Protein AF-A0A1R3I3V8-F1 (afdb_monomer_lite)

Secondary structure (DSSP, 8-state):
-----HHHHHHHHHHHHHTTTTHHHHHHHHHHHHTT---SSPPP---TTSTTTTHHHHHHHHHHHHHHHHHH-GGG-TT-TT---GGGSPPPSEEEEEE--SS-------S-HHHHHHHHHHHHHHTSSS---GGGSS-S--EEEEEEEE-S-TTSSS--EEEEEEESSSPPP--TT------PPPPHHHHHHHHHHHT--TT-EEEEEEPP-

Radius of gyration: 25.05 Å; chains: 1; bounding box: 72×40×62 Å

Organism: NCBI:txid93759

Sequence (213 aa):
MYEILFANSVITKYLLLIRQLFFVAKKLDKRLSDLGATAVIDRGLGDDQHPSGYEAALDPWMASLWSRLSEIKPNFFLEGPDFLNVELIGQPKFQVSYHNVDNMDSQLLTAGDIEYLVMQIGRARSMSAGRVSHEKSKPDAFLKMINNYPLTRASHEKDVRHLEFEFLSQVIQYEVGDVLEVLPSQNPAAVDSFLQRCNLDPESFITVLTSKD

pLDDT: mean 77.91, std 19.24, range [25.78, 98.19]

Structure (mmCIF, N/CA/C/O backbone):
data_AF-A0A1R3I3V8-F1
#
_entry.id   AF-A0A1R3I3V8-F1
#
loop_
_atom_site.group_PDB
_atom_site.id
_atom_site.type_symbol
_atom_site.label_atom_id
_atom_site.label_alt_id
_atom_site.label_comp_id
_atom_site.label_asym_id
_atom_site.label_entity_id
_atom_site.label_seq_id
_atom_site.pdbx_PDB_ins_code
_atom_site.Cartn_x
_atom_site.Cartn_y
_atom_site.Cartn_z
_atom_site.occupancy
_atom_site.B_iso_or_equiv
_atom_site.auth_seq_id
_atom_site.auth_comp_id
_atom_site.auth_asym_id
_atom_site.auth_atom_id
_atom_site.pdbx_PDB_model_num
ATOM 1 N N . MET A 1 1 ? 42.728 -10.936 -0.952 1.00 32.50 1 MET A N 1
ATOM 2 C CA . MET A 1 1 ? 42.491 -10.573 0.458 1.00 32.50 1 MET A CA 1
ATOM 3 C C . MET A 1 1 ? 41.604 -9.331 0.477 1.00 32.50 1 MET A C 1
ATOM 5 O O . MET A 1 1 ? 42.103 -8.226 0.578 1.00 32.50 1 MET A O 1
ATOM 9 N N . TYR A 1 2 ? 40.302 -9.525 0.265 1.00 27.42 2 TYR A N 1
ATOM 10 C CA . TYR A 1 2 ? 39.250 -8.531 0.497 1.00 27.42 2 TYR A CA 1
ATOM 11 C C . TYR A 1 2 ? 38.114 -9.320 1.144 1.00 27.42 2 TYR A C 1
ATOM 13 O O . TYR A 1 2 ? 37.230 -9.853 0.478 1.00 27.42 2 TYR A O 1
ATOM 21 N N . GLU A 1 3 ? 38.278 -9.555 2.444 1.00 25.78 3 GLU A N 1
ATOM 22 C CA . GLU A 1 3 ? 37.284 -10.199 3.290 1.00 25.78 3 GLU A CA 1
ATOM 23 C C . GLU A 1 3 ? 36.027 -9.331 3.342 1.00 25.78 3 GLU A C 1
ATOM 25 O O . GLU A 1 3 ? 36.067 -8.168 3.733 1.00 25.78 3 GLU A O 1
ATOM 30 N N . ILE A 1 4 ? 34.925 -9.918 2.883 1.00 31.58 4 ILE A N 1
ATOM 31 C CA . ILE A 1 4 ? 33.591 -9.965 3.500 1.00 31.58 4 ILE A CA 1
ATOM 32 C C . ILE A 1 4 ? 33.436 -9.086 4.766 1.00 31.58 4 ILE A C 1
ATOM 34 O O . ILE A 1 4 ? 33.224 -9.573 5.871 1.00 31.58 4 ILE A O 1
ATOM 38 N N . LEU A 1 5 ? 33.492 -7.764 4.604 1.00 29.28 5 LEU A N 1
ATOM 39 C CA . LEU A 1 5 ? 33.122 -6.790 5.641 1.00 29.28 5 LEU A CA 1
ATOM 40 C C . LEU A 1 5 ? 31.704 -6.238 5.430 1.00 29.28 5 LEU A C 1
ATOM 42 O O . LEU A 1 5 ? 31.095 -5.723 6.365 1.00 29.28 5 LEU A O 1
ATOM 46 N N . PHE A 1 6 ? 31.119 -6.425 4.241 1.00 31.86 6 PHE A N 1
ATOM 47 C CA . PHE A 1 6 ? 29.765 -5.944 3.941 1.00 31.86 6 PHE A CA 1
ATOM 48 C C . PHE A 1 6 ? 28.644 -6.805 4.548 1.00 31.86 6 PHE A C 1
ATOM 50 O O . PHE A 1 6 ? 27.556 -6.296 4.813 1.00 31.86 6 PHE A O 1
ATOM 57 N N . ALA A 1 7 ? 28.906 -8.083 4.847 1.00 34.44 7 ALA A N 1
ATOM 58 C CA . ALA A 1 7 ? 27.895 -8.963 5.436 1.00 34.44 7 ALA A CA 1
ATOM 59 C C . ALA A 1 7 ? 27.578 -8.602 6.900 1.00 34.44 7 ALA A C 1
ATOM 61 O O . ALA A 1 7 ? 26.423 -8.675 7.315 1.00 34.44 7 ALA A O 1
ATOM 62 N N . ASN A 1 8 ? 28.567 -8.135 7.673 1.00 31.62 8 ASN A N 1
ATOM 63 C CA . ASN A 1 8 ? 28.365 -7.830 9.093 1.00 31.62 8 ASN A CA 1
ATOM 64 C C . ASN A 1 8 ? 27.522 -6.569 9.329 1.00 31.62 8 ASN A C 1
ATOM 66 O O . ASN A 1 8 ? 26.712 -6.555 10.252 1.00 31.62 8 ASN A O 1
ATOM 70 N N . SER A 1 9 ? 27.641 -5.532 8.492 1.00 35.31 9 SER A N 1
ATOM 71 C CA . SER A 1 9 ? 26.845 -4.302 8.658 1.00 35.31 9 SER A CA 1
ATOM 72 C C . SER A 1 9 ? 25.357 -4.544 8.381 1.00 35.31 9 SER A C 1
ATOM 74 O O . SER A 1 9 ? 24.495 -4.140 9.163 1.00 35.31 9 SER A O 1
ATOM 76 N N . VAL A 1 10 ? 25.049 -5.295 7.319 1.00 43.31 10 VAL A N 1
ATOM 77 C CA . VAL A 1 10 ? 23.673 -5.630 6.932 1.00 43.31 10 VAL A CA 1
ATOM 78 C C . VAL A 1 10 ? 23.024 -6.551 7.970 1.00 43.31 10 VAL A C 1
ATOM 80 O O . VAL A 1 10 ? 21.941 -6.239 8.462 1.00 43.31 10 VAL A O 1
ATOM 83 N N . ILE A 1 11 ? 23.708 -7.624 8.389 1.00 40.62 11 ILE A N 1
ATOM 84 C CA . ILE A 1 11 ? 23.192 -8.557 9.407 1.00 40.62 11 ILE A CA 1
ATOM 85 C C . ILE A 1 11 ? 22.972 -7.845 10.747 1.00 40.62 11 ILE A C 1
ATOM 87 O O . ILE A 1 11 ? 21.933 -8.038 11.374 1.00 40.62 11 ILE A O 1
ATOM 91 N N . THR A 1 12 ? 23.885 -6.963 11.165 1.00 36.19 12 THR A N 1
ATOM 92 C CA . THR A 1 12 ? 23.736 -6.210 12.422 1.00 36.19 12 THR A CA 1
ATOM 93 C C . THR A 1 12 ? 22.544 -5.250 12.370 1.00 36.19 12 THR A C 1
ATOM 95 O O . THR A 1 12 ? 21.834 -5.114 13.365 1.00 36.19 12 THR A O 1
ATOM 98 N N . LYS A 1 13 ? 22.252 -4.645 11.209 1.00 39.97 13 LYS A N 1
ATOM 99 C CA . LYS A 1 13 ? 21.085 -3.768 11.007 1.00 39.97 13 LYS A CA 1
ATOM 100 C C . LYS A 1 13 ? 19.762 -4.545 11.072 1.00 39.97 13 LYS A C 1
ATOM 102 O O . LYS A 1 13 ? 18.844 -4.098 11.754 1.00 39.97 13 LYS A O 1
ATOM 107 N N . TYR A 1 14 ? 19.686 -5.730 10.457 1.00 39.88 14 TYR A N 1
ATOM 108 C CA . TYR A 1 14 ? 18.519 -6.620 10.568 1.00 39.88 14 TYR A CA 1
ATOM 109 C C . TYR A 1 14 ? 18.329 -7.155 11.996 1.00 39.88 14 TYR A C 1
ATOM 111 O O . TYR A 1 14 ? 17.208 -7.171 12.504 1.00 39.88 14 TYR A O 1
ATOM 119 N N . LEU A 1 15 ? 19.414 -7.510 12.693 1.00 35.88 15 LEU A N 1
ATOM 120 C CA . LEU A 1 15 ? 19.358 -7.962 14.087 1.00 35.88 15 LEU A CA 1
ATOM 121 C C . LEU A 1 15 ? 18.919 -6.839 15.049 1.00 35.88 15 LEU A C 1
ATOM 123 O O . LEU A 1 15 ? 18.211 -7.097 16.023 1.00 35.88 15 LEU A O 1
ATOM 127 N N . LEU A 1 16 ? 19.306 -5.585 14.780 1.00 36.50 16 LEU A N 1
ATOM 128 C CA . LEU A 1 16 ? 18.845 -4.401 15.519 1.00 36.50 16 LEU A CA 1
ATOM 129 C C . LEU A 1 16 ? 17.377 -4.058 15.232 1.00 36.50 16 LEU A C 1
ATOM 131 O O . LEU A 1 16 ? 16.678 -3.634 16.151 1.00 36.50 16 LEU A O 1
ATOM 135 N N . LEU A 1 17 ? 16.893 -4.280 14.005 1.00 41.94 17 LEU A N 1
ATOM 136 C CA . LEU A 1 17 ? 15.488 -4.073 13.639 1.00 41.94 17 LEU A CA 1
ATOM 137 C C . LEU A 1 17 ? 14.567 -5.079 14.356 1.00 41.94 17 LEU A C 1
ATOM 139 O O . LEU A 1 17 ? 13.541 -4.689 14.910 1.00 41.94 17 LEU A O 1
ATOM 143 N N . ILE A 1 18 ? 14.987 -6.347 14.464 1.00 50.69 18 ILE A N 1
ATOM 144 C CA . ILE A 1 18 ? 14.269 -7.397 15.216 1.00 50.69 18 ILE A CA 1
ATOM 145 C C . ILE A 1 18 ? 14.206 -7.084 16.725 1.00 50.69 18 ILE A C 1
ATOM 147 O O . ILE A 1 18 ? 13.278 -7.500 17.415 1.00 50.69 18 ILE A O 1
ATOM 151 N N . ARG A 1 19 ? 15.135 -6.286 17.271 1.00 49.38 19 ARG A N 1
ATOM 152 C CA . ARG A 1 19 ? 15.122 -5.900 18.696 1.00 49.38 19 ARG A CA 1
ATOM 153 C C . ARG A 1 19 ? 14.073 -4.846 19.066 1.00 49.38 19 ARG A C 1
ATOM 155 O O . ARG A 1 19 ? 13.873 -4.605 20.254 1.00 49.38 19 ARG A O 1
ATOM 162 N N . GLN A 1 20 ? 13.395 -4.230 18.097 1.00 57.81 20 GLN A N 1
ATOM 163 C CA . GLN A 1 20 ? 12.428 -3.151 18.341 1.00 57.81 20 GLN A CA 1
ATOM 164 C C . GLN A 1 20 ? 11.014 -3.471 17.840 1.00 57.81 20 GLN A C 1
ATOM 166 O O . GLN A 1 20 ? 10.302 -2.591 17.354 1.00 57.81 20 GLN A O 1
ATOM 171 N N . LEU A 1 21 ? 10.571 -4.721 18.010 1.00 66.00 21 LEU A N 1
ATOM 172 C CA . LEU A 1 21 ? 9.192 -5.115 17.711 1.00 66.00 21 LEU A CA 1
ATOM 173 C C . LEU A 1 21 ? 8.189 -4.160 18.384 1.00 66.00 21 LEU A C 1
ATOM 175 O O . LEU A 1 21 ? 8.196 -3.973 19.611 1.00 66.00 21 LEU A O 1
ATOM 179 N N . PHE A 1 22 ? 7.320 -3.568 17.563 1.00 80.31 22 PHE A N 1
ATOM 180 C CA . PHE A 1 22 ? 6.219 -2.684 17.965 1.00 80.31 22 PHE A CA 1
ATOM 181 C C . PHE A 1 22 ? 6.636 -1.388 18.678 1.00 80.31 22 PHE A C 1
ATOM 183 O O . PHE A 1 22 ? 5.848 -0.833 19.443 1.00 80.31 22 PHE A O 1
ATOM 190 N N . PHE A 1 23 ? 7.858 -0.882 18.457 1.00 86.31 23 PHE A N 1
ATOM 191 C CA . PHE A 1 23 ? 8.379 0.301 19.159 1.00 86.31 23 PHE A CA 1
ATOM 192 C C . PHE A 1 23 ? 7.466 1.531 19.065 1.00 86.31 23 PHE A C 1
ATOM 194 O O . PHE A 1 23 ? 7.168 2.146 20.088 1.00 86.31 23 PHE A O 1
ATOM 201 N N . VAL A 1 24 ? 6.985 1.870 17.863 1.00 89.88 24 VAL A N 1
ATOM 202 C CA . VAL A 1 24 ? 6.118 3.042 17.646 1.00 89.88 24 VAL A CA 1
ATOM 203 C C . VAL A 1 24 ? 4.822 2.917 18.452 1.00 89.88 24 VAL A C 1
ATOM 205 O O . VAL A 1 24 ? 4.480 3.825 19.209 1.00 89.88 24 VAL A O 1
ATOM 208 N N . ALA A 1 25 ? 4.152 1.766 18.363 1.00 90.12 25 ALA A N 1
ATOM 209 C CA . ALA A 1 25 ? 2.908 1.505 19.082 1.00 90.12 25 ALA A CA 1
ATOM 210 C C . ALA A 1 25 ? 3.114 1.472 20.609 1.00 90.12 25 ALA A C 1
ATOM 212 O O . ALA A 1 25 ? 2.320 2.038 21.358 1.00 90.12 25 ALA A O 1
ATOM 213 N N . LYS A 1 26 ? 4.216 0.875 21.086 1.00 91.81 26 LYS A N 1
ATOM 214 C CA . LYS A 1 26 ? 4.589 0.849 22.512 1.00 91.81 26 LYS A CA 1
ATOM 215 C C . LYS A 1 26 ? 4.860 2.242 23.070 1.00 91.81 26 LYS A C 1
ATOM 217 O O . LYS A 1 26 ? 4.397 2.573 24.158 1.00 91.81 26 LYS A O 1
ATOM 222 N N . LYS A 1 27 ? 5.596 3.063 22.321 1.00 93.69 27 LYS A N 1
ATOM 223 C CA . LYS A 1 27 ? 5.921 4.437 22.708 1.00 93.69 27 LYS A CA 1
ATOM 224 C C . LYS A 1 27 ? 4.671 5.316 22.754 1.00 93.69 27 LYS A C 1
ATOM 226 O O . LYS A 1 27 ? 4.534 6.095 23.692 1.00 93.69 27 LYS A O 1
ATOM 231 N N . LEU A 1 28 ? 3.776 5.183 21.772 1.00 94.06 28 LEU A N 1
ATOM 232 C CA . LEU A 1 28 ? 2.514 5.924 21.733 1.00 94.06 28 LEU A CA 1
ATOM 233 C C . LEU A 1 28 ? 1.613 5.564 22.919 1.00 94.06 28 LEU A C 1
ATOM 235 O O . LEU A 1 28 ? 1.204 6.454 23.654 1.00 94.06 28 LEU A O 1
ATOM 239 N N . ASP A 1 29 ? 1.359 4.276 23.133 1.00 93.88 29 ASP A N 1
ATOM 240 C CA . ASP A 1 29 ? 0.530 3.774 24.235 1.00 93.88 29 ASP A CA 1
ATOM 241 C C . ASP A 1 29 ? 1.054 4.228 25.603 1.00 93.88 29 ASP A C 1
ATOM 243 O O . ASP A 1 29 ? 0.319 4.825 26.391 1.00 93.88 29 ASP A O 1
ATOM 247 N N . LYS A 1 30 ? 2.366 4.075 25.838 1.00 94.56 30 LYS A N 1
ATOM 248 C CA . LYS A 1 30 ? 2.996 4.583 27.057 1.00 94.56 30 LYS A CA 1
ATOM 249 C C . LYS A 1 30 ? 2.809 6.092 27.201 1.00 94.56 30 LYS A C 1
ATOM 251 O O . LYS A 1 30 ? 2.487 6.561 28.286 1.00 94.56 30 LYS A O 1
ATOM 256 N N . ARG A 1 31 ? 2.992 6.860 26.123 1.00 97.12 31 ARG A N 1
ATOM 257 C CA . ARG A 1 31 ? 2.842 8.318 26.174 1.00 97.12 31 ARG A CA 1
ATOM 258 C C . ARG A 1 31 ? 1.404 8.739 26.475 1.00 97.12 31 ARG A C 1
ATOM 260 O O . ARG A 1 31 ? 1.222 9.698 27.216 1.00 97.12 31 ARG A O 1
ATOM 267 N N . LEU A 1 32 ? 0.410 8.050 25.918 1.00 96.69 32 LEU A N 1
ATOM 268 C CA . LEU A 1 32 ? -1.002 8.297 26.215 1.00 96.69 32 LEU A CA 1
ATOM 269 C C . LEU A 1 32 ? -1.304 8.007 27.690 1.00 96.69 32 LEU A C 1
ATOM 271 O O . LEU A 1 32 ? -1.906 8.846 28.357 1.00 96.69 32 LEU A O 1
ATOM 275 N N . SER A 1 33 ? -0.813 6.883 28.216 1.00 96.38 33 SER A N 1
ATOM 276 C CA . SER A 1 33 ? -0.943 6.546 29.638 1.00 96.38 33 SER A CA 1
ATOM 277 C C . SER A 1 33 ? -0.256 7.572 30.548 1.00 96.38 33 SER A C 1
ATOM 279 O O . SER A 1 33 ? -0.875 8.051 31.495 1.00 96.38 33 SER A O 1
ATOM 281 N N . ASP A 1 34 ? 0.975 7.987 30.229 1.00 97.69 34 ASP A N 1
ATOM 282 C CA . ASP A 1 34 ? 1.714 9.005 30.991 1.00 97.69 34 ASP A CA 1
ATOM 283 C C . ASP A 1 34 ? 0.987 10.376 30.993 1.00 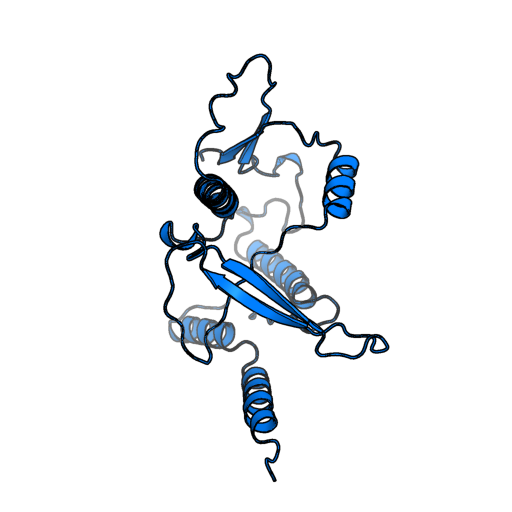97.69 34 ASP A C 1
ATOM 285 O O . ASP A 1 34 ? 1.205 11.191 31.887 1.00 97.69 34 ASP A O 1
ATOM 289 N N . LEU A 1 35 ? 0.126 10.645 30.001 1.00 98.19 35 LEU A N 1
ATOM 290 C CA . LEU A 1 35 ? -0.722 11.845 29.909 1.00 98.19 35 LEU A CA 1
ATOM 291 C C . LEU A 1 35 ? -2.094 11.686 30.595 1.00 98.19 35 LEU A C 1
ATOM 293 O O . LEU A 1 35 ? -2.910 12.604 30.539 1.00 98.19 35 LEU A O 1
ATOM 297 N N . GLY A 1 36 ? -2.355 10.548 31.242 1.00 97.81 36 GLY A N 1
ATOM 298 C CA . GLY A 1 36 ? -3.594 10.274 31.976 1.00 97.81 36 GLY A CA 1
ATOM 299 C C . GLY A 1 36 ? -4.708 9.632 31.145 1.00 97.81 36 GLY A C 1
ATOM 300 O O . GLY A 1 36 ? -5.828 9.501 31.638 1.00 97.81 36 GLY A O 1
ATOM 301 N N . ALA A 1 37 ? -4.437 9.216 29.903 1.00 96.38 37 ALA A N 1
ATOM 302 C CA . ALA A 1 37 ? -5.406 8.438 29.139 1.00 96.38 37 ALA A CA 1
ATOM 303 C C . ALA A 1 37 ? -5.565 7.033 29.740 1.00 96.38 37 ALA A C 1
ATOM 305 O O . ALA A 1 37 ? -4.603 6.422 30.205 1.00 96.38 37 ALA A O 1
ATOM 306 N N . THR A 1 38 ? -6.786 6.504 29.691 1.00 94.56 38 THR A N 1
ATOM 307 C CA . THR A 1 38 ? -7.090 5.119 30.072 1.00 94.56 38 THR A CA 1
ATOM 308 C C . THR A 1 38 ? -7.341 4.306 28.811 1.00 94.56 38 THR A C 1
ATOM 310 O O . THR A 1 38 ? -8.139 4.712 27.965 1.00 94.56 38 THR A O 1
ATOM 313 N N . ALA A 1 39 ? -6.653 3.174 28.672 1.00 93.25 39 ALA A N 1
ATOM 314 C CA . ALA A 1 39 ? -6.835 2.285 27.533 1.00 93.25 39 ALA A CA 1
ATOM 315 C C . ALA A 1 39 ? -8.244 1.665 27.546 1.00 93.25 39 ALA A C 1
ATOM 317 O O . ALA A 1 39 ? -8.730 1.228 28.588 1.00 93.25 39 ALA A O 1
ATOM 318 N N . VAL A 1 40 ? -8.899 1.636 26.381 1.00 93.56 40 VAL A N 1
ATOM 319 C CA . VAL A 1 40 ? -10.214 0.992 26.211 1.00 93.56 40 VAL A CA 1
ATOM 320 C C . VAL A 1 40 ? -10.063 -0.530 26.207 1.00 93.56 40 VAL A C 1
ATOM 322 O O . VAL A 1 40 ? -10.830 -1.219 26.875 1.00 93.56 40 VAL A O 1
ATOM 325 N N . ILE A 1 41 ? -9.046 -1.022 25.499 1.00 95.31 41 ILE A N 1
ATOM 326 C CA . ILE A 1 41 ? -8.584 -2.413 25.456 1.00 95.31 41 ILE A CA 1
ATOM 327 C C . ILE A 1 41 ? -7.053 -2.429 25.390 1.00 95.31 41 ILE A C 1
ATOM 329 O O . ILE A 1 41 ? -6.431 -1.393 25.135 1.00 95.31 41 ILE A O 1
ATOM 333 N N . ASP A 1 42 ? -6.452 -3.605 25.560 1.00 93.06 42 ASP A N 1
ATOM 334 C CA . ASP A 1 42 ? -5.013 -3.784 25.393 1.00 93.06 42 ASP A CA 1
ATOM 335 C C . ASP A 1 42 ? -4.545 -3.473 23.960 1.00 93.06 42 ASP A C 1
ATOM 337 O O . ASP A 1 42 ? -5.262 -3.641 22.968 1.00 93.06 42 ASP A O 1
ATOM 341 N N . ARG A 1 43 ? -3.296 -3.011 23.844 1.00 93.31 43 ARG A N 1
ATOM 342 C CA . ARG A 1 43 ? -2.665 -2.678 22.561 1.00 93.31 43 ARG A CA 1
ATOM 343 C C . ARG A 1 43 ? -2.512 -3.920 21.673 1.00 93.31 43 ARG A C 1
ATOM 345 O O . ARG A 1 43 ? -1.849 -4.877 22.067 1.00 93.31 43 ARG A O 1
ATOM 352 N N . GLY A 1 44 ? -2.993 -3.832 20.433 1.00 91.38 44 GLY A N 1
ATOM 353 C CA . GLY A 1 44 ? -2.765 -4.838 19.392 1.00 91.38 44 GLY A CA 1
ATOM 354 C C . GLY A 1 44 ? -1.310 -4.871 18.911 1.00 91.38 44 GLY A C 1
ATOM 355 O O . GLY A 1 44 ? -0.669 -3.829 18.751 1.00 91.38 44 GLY A O 1
ATOM 356 N N . LEU A 1 45 ? -0.779 -6.075 18.691 1.00 90.19 45 LEU A N 1
ATOM 357 C CA . LEU A 1 45 ? 0.600 -6.324 18.255 1.00 90.19 45 LEU A CA 1
ATOM 358 C C . LEU A 1 45 ? 0.594 -7.117 16.935 1.00 90.19 45 LEU A C 1
ATOM 360 O O . LEU A 1 45 ? 0.842 -8.317 16.931 1.00 90.19 45 LEU A O 1
ATOM 364 N N . GLY A 1 46 ? 0.254 -6.443 15.831 1.00 90.88 46 GLY A N 1
ATOM 365 C CA . GLY A 1 46 ? 0.157 -7.049 14.496 1.00 90.88 46 GLY A CA 1
ATOM 366 C C . GLY A 1 46 ? 1.498 -7.511 13.938 1.00 90.88 46 GLY A C 1
ATOM 367 O O . GLY A 1 46 ? 2.352 -6.676 13.666 1.00 90.88 46 GLY A O 1
ATOM 368 N N . ASP A 1 47 ? 1.672 -8.818 13.748 1.00 88.31 47 ASP A N 1
ATOM 369 C CA . ASP A 1 47 ? 2.915 -9.421 13.256 1.00 88.31 47 ASP A CA 1
ATOM 370 C C . ASP A 1 47 ? 2.835 -9.762 11.762 1.00 88.31 47 ASP A C 1
ATOM 372 O O . ASP A 1 47 ? 2.196 -10.733 11.367 1.00 88.31 47 ASP A O 1
ATOM 376 N N . ASP A 1 48 ? 3.521 -8.979 10.930 1.00 89.31 48 ASP A N 1
ATOM 377 C CA . ASP A 1 48 ? 3.587 -9.202 9.480 1.00 89.31 48 ASP A CA 1
ATOM 378 C C . ASP A 1 48 ? 4.381 -10.472 9.099 1.00 89.31 48 ASP A C 1
ATOM 380 O O . ASP A 1 48 ? 4.264 -10.964 7.981 1.00 89.31 48 ASP A O 1
ATOM 384 N N . GLN A 1 49 ? 5.168 -11.041 10.026 1.00 88.62 49 GLN A N 1
ATOM 385 C CA . GLN A 1 49 ? 5.882 -12.310 9.818 1.00 88.62 49 GLN A CA 1
ATOM 386 C C . GLN A 1 49 ? 5.021 -13.543 10.120 1.00 88.62 49 GLN A C 1
ATOM 388 O O . GLN A 1 49 ? 5.451 -14.670 9.856 1.00 88.62 49 GLN A O 1
ATOM 393 N N . HIS A 1 50 ? 3.821 -13.363 10.678 1.00 90.12 50 HIS A N 1
ATOM 394 C CA . HIS A 1 50 ? 2.897 -14.465 10.917 1.00 90.12 50 HIS A CA 1
ATOM 395 C C . HIS A 1 50 ? 2.443 -15.084 9.574 1.00 90.12 50 HIS A C 1
ATOM 397 O O . HIS A 1 50 ? 2.262 -14.350 8.604 1.00 90.12 50 HIS A O 1
ATOM 403 N N . PRO A 1 51 ? 2.195 -16.408 9.474 1.00 92.81 51 PRO A N 1
ATOM 404 C CA . PRO A 1 51 ? 1.751 -17.039 8.221 1.00 92.81 51 PRO A CA 1
ATOM 405 C C . PRO A 1 51 ? 0.486 -16.431 7.592 1.00 92.81 51 PRO A C 1
ATOM 407 O O . PRO A 1 51 ? 0.331 -16.462 6.375 1.00 92.81 51 PRO A O 1
ATOM 410 N N . SER A 1 52 ? -0.403 -15.871 8.414 1.00 91.88 52 SER A N 1
ATOM 411 C CA . SER A 1 52 ? -1.604 -15.133 7.978 1.00 91.88 52 SER A CA 1
ATOM 412 C C . SER A 1 52 ? -1.421 -13.605 7.964 1.00 91.88 52 SER A C 1
ATOM 414 O O . SER A 1 52 ? -2.405 -12.875 7.919 1.00 91.88 52 SER A O 1
ATOM 416 N N . GLY A 1 53 ? -0.181 -13.119 8.055 1.00 91.50 53 GLY A N 1
ATOM 417 C CA . GLY A 1 53 ? 0.160 -11.701 8.157 1.00 91.50 53 GLY A CA 1
ATOM 418 C C . GLY A 1 53 ? -0.347 -11.032 9.437 1.00 91.50 53 GLY A C 1
ATOM 419 O O . GLY A 1 53 ? -0.786 -11.692 10.386 1.00 91.50 53 GLY A O 1
ATOM 420 N N . TYR A 1 54 ? -0.327 -9.696 9.439 1.00 89.25 54 TYR A N 1
ATOM 421 C CA . TYR A 1 54 ? -0.767 -8.884 10.579 1.00 89.25 54 TYR A CA 1
ATOM 422 C C . TYR A 1 54 ? -2.255 -9.084 10.932 1.00 89.25 54 TYR A C 1
ATOM 424 O 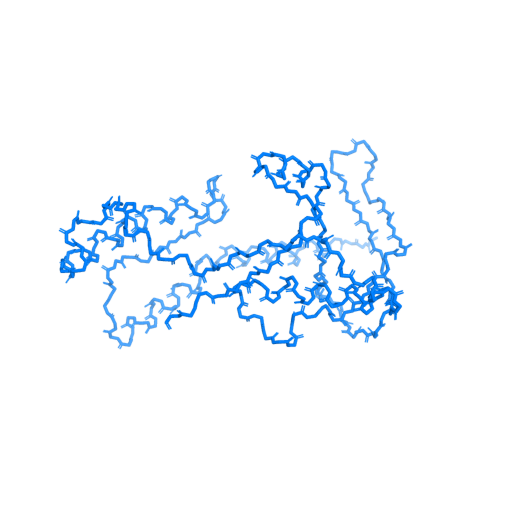O . TYR A 1 54 ? -2.644 -8.837 12.078 1.00 89.25 54 TYR A O 1
ATOM 432 N N . GLU A 1 55 ? -3.065 -9.570 9.984 1.00 92.62 55 GLU A N 1
ATOM 433 C CA . GLU A 1 55 ? -4.495 -9.865 10.158 1.00 92.62 55 GLU A CA 1
ATOM 434 C C . GLU A 1 55 ? -4.744 -10.885 11.280 1.00 92.62 55 GLU A C 1
ATOM 436 O O . GLU A 1 55 ? -5.712 -10.773 12.028 1.00 92.62 55 GLU A O 1
ATOM 441 N N . ALA A 1 56 ? -3.804 -11.815 11.500 1.00 92.81 56 ALA A N 1
ATOM 442 C CA . ALA A 1 56 ? -3.900 -12.819 12.564 1.00 92.81 56 ALA A CA 1
ATOM 443 C C . ALA A 1 56 ? -4.069 -12.221 13.966 1.00 92.81 56 ALA A C 1
ATOM 445 O O . ALA A 1 56 ? -4.713 -12.821 14.826 1.00 92.81 56 ALA A O 1
ATOM 446 N N . ALA A 1 57 ? -3.471 -11.052 14.204 1.00 93.12 57 ALA A N 1
ATOM 447 C CA . ALA A 1 57 ? -3.659 -10.311 15.443 1.00 93.12 57 ALA A CA 1
ATOM 448 C C . ALA A 1 57 ? -4.698 -9.192 15.294 1.00 93.12 57 ALA A C 1
ATOM 450 O O . ALA A 1 57 ? -5.308 -8.822 16.297 1.00 93.12 57 ALA A O 1
ATOM 451 N N . LEU A 1 58 ? -4.897 -8.646 14.085 1.00 93.88 58 LEU A N 1
ATOM 452 C CA . LEU A 1 58 ? -5.855 -7.567 13.846 1.00 93.88 58 LEU A CA 1
ATOM 453 C C . LEU A 1 58 ? -7.296 -8.037 14.052 1.00 93.88 58 LEU A C 1
ATOM 455 O O . LEU A 1 58 ? -8.019 -7.378 14.794 1.00 93.88 58 LEU A O 1
ATOM 459 N N . ASP A 1 59 ? -7.697 -9.171 13.475 1.00 93.75 59 ASP A N 1
ATOM 460 C CA . ASP A 1 59 ? -9.089 -9.635 13.523 1.00 93.75 59 ASP A CA 1
ATOM 461 C C . ASP A 1 59 ? -9.581 -9.886 14.964 1.00 93.75 59 ASP A C 1
ATOM 463 O O . ASP A 1 59 ? -10.593 -9.293 15.363 1.00 93.75 59 ASP A O 1
ATOM 467 N N . PRO A 1 60 ? -8.869 -10.657 15.819 1.00 94.69 60 PRO A N 1
ATOM 468 C CA . PRO A 1 60 ? -9.289 -10.852 17.210 1.00 94.69 60 PRO A CA 1
ATOM 469 C C . PRO A 1 60 ? -9.240 -9.559 18.036 1.00 94.69 60 PRO A C 1
ATOM 471 O O . PRO A 1 60 ? -10.051 -9.354 18.947 1.00 94.69 60 PRO A O 1
ATOM 474 N N . TRP A 1 61 ? -8.289 -8.671 17.726 1.00 95.12 61 TRP A N 1
ATOM 475 C CA . TRP A 1 61 ? -8.172 -7.377 18.391 1.00 95.12 61 TRP A CA 1
ATOM 476 C C . TRP A 1 61 ? -9.341 -6.452 18.027 1.00 95.12 61 TRP A C 1
ATOM 478 O O . TRP A 1 61 ? -9.918 -5.831 18.920 1.00 95.12 61 TRP A O 1
ATOM 488 N N . MET A 1 62 ? -9.749 -6.407 16.753 1.00 93.88 62 MET A N 1
ATOM 489 C CA . MET A 1 62 ? -10.920 -5.651 16.300 1.00 93.88 62 MET A CA 1
ATOM 490 C C . MET A 1 62 ? -12.204 -6.178 16.938 1.00 93.88 62 MET A C 1
ATOM 492 O O . MET A 1 62 ? -12.987 -5.379 17.443 1.00 93.88 62 MET A O 1
ATOM 496 N N . ALA A 1 63 ? -12.402 -7.497 16.991 1.00 92.00 63 ALA A N 1
ATOM 497 C CA . ALA A 1 63 ? -13.553 -8.087 17.677 1.00 92.00 63 ALA A CA 1
ATOM 498 C C . ALA A 1 63 ? -13.617 -7.657 19.157 1.00 92.00 63 ALA A C 1
ATOM 500 O O . ALA A 1 63 ? -14.656 -7.203 19.641 1.00 92.00 63 ALA A O 1
ATOM 501 N N . SER A 1 64 ? -12.479 -7.704 19.858 1.00 94.00 64 SER A N 1
ATOM 502 C CA . SER A 1 64 ? -12.375 -7.239 21.250 1.00 94.00 64 SER A CA 1
ATOM 503 C C . SER A 1 64 ? -12.683 -5.744 21.387 1.00 94.00 64 SER A C 1
ATOM 505 O O . SER A 1 64 ? -13.363 -5.331 22.329 1.00 94.00 64 SER A O 1
ATOM 507 N N . LEU A 1 65 ? -12.212 -4.925 20.441 1.00 92.50 65 LEU A N 1
ATOM 508 C CA . LEU A 1 65 ? -12.472 -3.487 20.414 1.00 92.50 65 LEU A CA 1
ATOM 509 C C . LEU A 1 65 ? -13.964 -3.200 20.254 1.00 92.50 65 LEU A C 1
ATOM 511 O O . LEU A 1 65 ? -14.520 -2.440 21.046 1.00 92.50 65 LEU A O 1
ATOM 515 N N . TRP A 1 66 ? -14.612 -3.807 19.259 1.00 91.38 66 TRP A N 1
ATOM 516 C CA . TRP A 1 66 ? -16.033 -3.594 18.987 1.00 91.38 66 TRP A CA 1
ATOM 517 C C . TRP A 1 66 ? -16.908 -4.066 20.144 1.00 91.38 66 TRP A C 1
ATOM 519 O O . TRP A 1 66 ? -17.784 -3.317 20.580 1.00 91.38 66 TRP A O 1
ATOM 529 N N . SER A 1 67 ? -16.605 -5.233 20.725 1.00 91.44 67 SER A N 1
ATOM 530 C CA . SER A 1 67 ? -17.264 -5.708 21.946 1.00 91.44 67 SER A CA 1
ATOM 531 C C . SER A 1 67 ? -17.150 -4.672 23.062 1.00 91.44 67 SER A C 1
ATOM 533 O O . SER A 1 67 ? -18.156 -4.235 23.622 1.00 91.44 67 SER A O 1
ATOM 535 N N . ARG A 1 68 ? -15.936 -4.186 23.341 1.00 92.31 68 ARG A N 1
ATOM 536 C CA . ARG A 1 68 ? -15.718 -3.238 24.433 1.00 92.31 68 ARG A CA 1
ATOM 537 C C . ARG A 1 68 ? -16.369 -1.876 24.190 1.00 92.31 68 ARG A C 1
ATOM 539 O O . ARG A 1 68 ? -16.892 -1.267 25.122 1.00 92.31 68 ARG A O 1
ATOM 546 N N . LEU A 1 69 ? -16.359 -1.385 22.953 1.00 90.62 69 LEU A N 1
ATOM 547 C CA . LEU A 1 69 ? -17.031 -0.138 22.586 1.00 90.62 69 LEU A CA 1
ATOM 548 C C . LEU A 1 69 ? -18.551 -0.252 22.732 1.00 90.62 69 LEU A C 1
ATOM 550 O O . LEU A 1 69 ? -19.174 0.700 23.208 1.00 90.62 69 LEU A O 1
ATOM 554 N N . SER A 1 70 ? -19.127 -1.410 22.399 1.00 90.00 70 SER A N 1
ATOM 555 C CA . SER A 1 70 ? -20.558 -1.666 22.574 1.00 90.00 70 SER A CA 1
ATOM 556 C C . SER A 1 70 ? -20.985 -1.611 24.043 1.00 90.00 70 SER A C 1
ATOM 558 O O . SER A 1 70 ? -22.014 -1.020 24.359 1.00 90.00 70 SER A O 1
ATOM 560 N N . GLU A 1 71 ? -20.144 -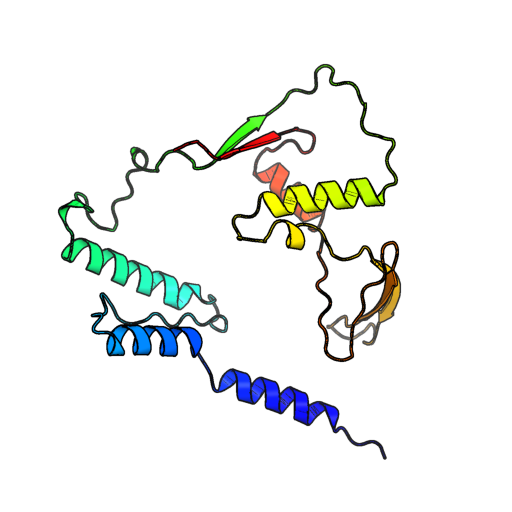2.092 24.963 1.00 90.75 71 GLU A N 1
ATOM 561 C CA . GLU A 1 71 ? -20.383 -1.994 26.409 1.00 90.75 71 GLU A CA 1
ATOM 562 C C . GLU A 1 71 ? -20.297 -0.551 26.927 1.00 90.75 71 GLU A C 1
ATOM 564 O O . GLU A 1 71 ? -21.097 -0.132 27.763 1.00 90.75 71 GLU A O 1
ATOM 569 N N . ILE A 1 72 ? -19.320 0.228 26.448 1.00 90.44 72 ILE A N 1
ATOM 570 C CA . ILE A 1 72 ? -19.104 1.617 26.892 1.00 90.44 72 ILE A CA 1
ATOM 571 C C . ILE A 1 72 ? -20.197 2.542 26.340 1.00 90.44 72 ILE A C 1
ATOM 573 O O . ILE A 1 72 ? -20.594 3.517 26.988 1.00 90.44 72 ILE A O 1
ATOM 577 N N . LYS A 1 73 ? -20.682 2.265 25.129 1.00 87.69 73 LYS A N 1
ATOM 578 C CA . LYS A 1 73 ? -21.616 3.122 24.398 1.00 87.69 73 LYS A CA 1
ATOM 579 C C . LYS A 1 73 ? -22.740 2.315 23.727 1.00 87.69 73 LYS A C 1
ATOM 581 O O . LYS A 1 73 ? -22.874 2.395 22.507 1.00 87.69 73 LYS A O 1
ATOM 586 N N . PRO A 1 74 ? -23.630 1.654 24.495 1.00 84.44 74 PRO A N 1
ATOM 587 C CA . PRO A 1 74 ? -24.665 0.775 23.932 1.00 84.44 74 PRO A CA 1
ATOM 588 C C . PRO A 1 74 ? -25.584 1.470 22.921 1.00 84.44 74 PRO A C 1
ATOM 590 O O . PRO A 1 74 ? -25.996 0.878 21.934 1.00 84.44 74 PRO A O 1
ATOM 593 N N . ASN A 1 75 ? -25.845 2.767 23.114 1.00 83.62 75 ASN A N 1
ATOM 594 C CA . ASN A 1 75 ? -26.718 3.552 22.235 1.00 83.62 75 ASN A CA 1
ATOM 595 C C . ASN A 1 75 ? -26.185 3.706 20.798 1.00 83.62 75 ASN A C 1
ATOM 597 O O . ASN A 1 75 ? -26.962 4.031 19.908 1.00 83.62 75 ASN A O 1
ATOM 601 N N . PHE A 1 76 ? -24.880 3.517 20.572 1.00 77.56 76 PHE A N 1
ATOM 602 C CA . PHE A 1 76 ? -24.292 3.514 19.228 1.00 77.56 76 PHE A CA 1
ATOM 603 C C . PHE A 1 76 ? -24.335 2.125 18.570 1.00 77.56 76 PHE A C 1
ATOM 605 O O . PHE A 1 76 ? -24.086 2.020 17.375 1.00 77.56 76 PHE A O 1
ATOM 612 N N . PHE A 1 77 ? -24.671 1.079 19.332 1.00 75.25 77 PHE A N 1
ATOM 613 C CA . PHE A 1 77 ? -24.688 -0.324 18.914 1.00 75.25 77 PHE A CA 1
ATOM 614 C C . PHE A 1 77 ? -26.031 -0.964 19.292 1.00 75.25 77 PHE A C 1
ATOM 616 O O . PHE A 1 77 ? -26.076 -1.945 20.031 1.00 75.25 77 PHE A O 1
ATOM 623 N N . LEU A 1 78 ? -27.136 -0.380 18.813 1.00 70.19 78 LEU A N 1
ATOM 624 C CA . LEU A 1 78 ? -28.501 -0.792 19.178 1.00 70.19 78 LEU A CA 1
ATOM 625 C C . LEU A 1 78 ? -28.784 -2.277 18.898 1.00 70.19 78 LEU A C 1
ATOM 627 O O . LEU A 1 78 ? -29.564 -2.896 19.615 1.00 70.19 78 LEU A O 1
ATOM 631 N N . GLU A 1 79 ? -28.129 -2.841 17.886 1.00 73.00 79 GLU A N 1
ATOM 632 C CA . GLU A 1 79 ? -28.311 -4.228 17.445 1.00 73.00 79 GLU A CA 1
ATOM 633 C C . GLU A 1 79 ? -27.091 -5.114 17.780 1.00 73.00 79 GLU A C 1
ATOM 635 O O . GLU A 1 79 ? -27.058 -6.293 17.438 1.00 73.00 79 GLU A O 1
ATOM 640 N N . GLY A 1 80 ? -26.112 -4.572 18.518 1.00 70.44 80 GLY A N 1
ATOM 641 C CA . GLY A 1 80 ? -24.868 -5.247 18.895 1.00 70.44 80 GLY A CA 1
ATOM 642 C C . GLY A 1 80 ? -23.699 -5.007 17.924 1.00 70.44 80 GLY A C 1
ATOM 643 O O . GLY A 1 80 ? -23.882 -4.417 16.860 1.00 70.44 80 GLY A O 1
ATOM 644 N N . PRO A 1 81 ? -22.473 -5.426 18.295 1.00 70.62 81 PRO A N 1
ATOM 645 C CA . PRO A 1 81 ? -21.261 -5.181 17.505 1.00 70.62 81 PRO A CA 1
ATOM 646 C C . PRO A 1 81 ? -21.173 -6.021 16.219 1.00 70.62 81 PRO A C 1
ATOM 648 O O . PRO A 1 81 ? -20.513 -5.599 15.275 1.00 70.62 81 PRO A O 1
ATOM 651 N N . ASP A 1 82 ? -21.856 -7.169 16.168 1.00 71.44 82 ASP A N 1
ATOM 652 C CA . ASP A 1 82 ? -21.808 -8.108 15.034 1.00 71.44 82 ASP A CA 1
ATOM 653 C C . ASP A 1 82 ? -22.964 -7.918 14.035 1.00 71.44 82 ASP A C 1
ATOM 655 O O . ASP A 1 82 ? -23.081 -8.655 13.052 1.00 71.44 82 ASP A O 1
ATOM 659 N N . PHE A 1 83 ? -23.861 -6.958 14.280 1.00 68.44 83 PHE A N 1
ATOM 660 C CA . PHE A 1 83 ? -25.031 -6.762 13.434 1.00 68.44 83 PHE A CA 1
ATOM 661 C C . PHE A 1 83 ? -24.668 -6.021 12.144 1.00 68.44 83 PHE A C 1
ATOM 663 O O . PHE A 1 83 ? -24.443 -4.811 12.130 1.00 68.44 83 PHE A O 1
ATOM 670 N N . LEU A 1 84 ? -24.634 -6.759 11.035 1.00 62.59 84 LEU A N 1
ATOM 671 C CA . LEU A 1 84 ? -24.493 -6.208 9.691 1.00 62.59 84 LEU A CA 1
ATOM 672 C C . LEU A 1 84 ? -25.878 -5.959 9.095 1.00 62.59 84 LEU A C 1
ATOM 674 O O . LEU A 1 84 ? -26.470 -6.848 8.483 1.00 62.59 84 LEU A O 1
ATOM 678 N N . ASN A 1 85 ? -26.391 -4.739 9.230 1.00 61.28 85 ASN A N 1
ATOM 679 C CA . ASN A 1 85 ? -27.539 -4.338 8.430 1.00 61.28 85 ASN A CA 1
ATOM 680 C C . ASN A 1 85 ? -27.053 -3.943 7.030 1.00 61.28 85 ASN A C 1
ATOM 682 O O . ASN A 1 85 ? -26.377 -2.927 6.864 1.00 61.28 85 ASN A O 1
ATOM 686 N N . VAL A 1 86 ? -27.408 -4.732 6.017 1.00 61.25 86 VAL A N 1
ATOM 687 C CA . VAL A 1 86 ? -27.087 -4.437 4.610 1.00 61.25 86 VAL A CA 1
ATOM 688 C C . VAL A 1 86 ? -27.697 -3.094 4.172 1.00 61.25 86 VAL A C 1
ATOM 690 O O . VAL A 1 86 ? -27.122 -2.412 3.329 1.00 61.25 86 VAL A O 1
ATOM 693 N N . GLU A 1 87 ? -28.798 -2.661 4.799 1.00 59.88 87 GLU A N 1
ATOM 694 C CA . GLU A 1 87 ? -29.424 -1.348 4.583 1.00 59.88 87 GLU A CA 1
ATOM 695 C C . GLU A 1 87 ? -28.691 -0.198 5.308 1.00 59.88 87 GLU A C 1
ATOM 697 O O . GLU A 1 87 ? -28.857 0.959 4.925 1.00 59.88 87 GLU A O 1
ATOM 702 N N . LEU A 1 88 ? -27.854 -0.493 6.319 1.00 56.88 88 LEU A N 1
ATOM 703 C CA . LEU A 1 88 ? -26.972 0.476 6.999 1.00 56.88 88 LEU A CA 1
ATOM 704 C C . LEU A 1 88 ? -25.538 0.465 6.460 1.00 56.88 88 LEU A C 1
ATOM 706 O O . LEU A 1 88 ? -24.696 1.193 6.996 1.00 56.88 88 LEU A O 1
ATOM 710 N N . ILE A 1 89 ? -25.228 -0.322 5.419 1.00 64.56 89 ILE A N 1
ATOM 711 C CA . ILE A 1 89 ? -24.007 -0.079 4.647 1.00 64.56 89 ILE A CA 1
ATOM 712 C C . ILE A 1 89 ? -24.152 1.351 4.135 1.00 64.56 89 ILE A C 1
ATOM 714 O O . ILE A 1 89 ? -24.974 1.628 3.264 1.00 64.56 89 ILE A O 1
ATOM 718 N N . GLY A 1 90 ? -23.429 2.274 4.776 1.00 64.31 90 GLY A N 1
ATOM 719 C CA . GLY A 1 90 ? -23.550 3.698 4.505 1.00 64.31 90 GLY A CA 1
ATOM 720 C C . GLY A 1 90 ? -23.389 3.984 3.017 1.00 64.31 90 GLY A C 1
ATOM 721 O O . GLY A 1 90 ? -22.812 3.182 2.276 1.00 64.31 90 GLY A O 1
ATOM 722 N N . GLN A 1 91 ? -23.891 5.138 2.572 1.00 72.00 91 GLN A N 1
ATOM 723 C CA . GLN A 1 91 ? -23.749 5.521 1.170 1.00 72.00 91 GLN A CA 1
ATOM 724 C C . GLN A 1 91 ? -22.278 5.407 0.740 1.00 72.00 91 GLN A C 1
ATOM 726 O O . GLN A 1 91 ? -21.380 5.787 1.505 1.00 72.00 91 GLN A O 1
ATOM 731 N N . PRO A 1 92 ? -22.008 4.846 -0.452 1.00 80.75 92 PRO A N 1
ATOM 732 C CA . PRO A 1 92 ? -20.646 4.675 -0.911 1.00 80.75 92 PRO A CA 1
ATOM 733 C C . PRO A 1 92 ? -19.955 6.037 -0.909 1.00 80.75 92 PRO A C 1
ATOM 735 O O . PRO A 1 92 ? -20.484 7.026 -1.415 1.00 80.75 92 PRO A O 1
ATOM 738 N N . LYS A 1 93 ? -18.744 6.083 -0.349 1.00 83.44 93 LYS A N 1
ATOM 739 C CA . LYS A 1 93 ? -17.926 7.307 -0.298 1.00 83.44 93 LYS A CA 1
ATOM 740 C C . LYS A 1 93 ? -17.551 7.826 -1.683 1.00 83.44 93 LYS A C 1
ATOM 742 O O . LYS A 1 93 ? -17.099 8.959 -1.807 1.00 83.44 93 LYS A O 1
ATOM 747 N N . PHE A 1 94 ? -17.706 6.987 -2.702 1.00 85.38 94 PHE A N 1
ATOM 748 C CA . PHE A 1 94 ? -17.381 7.304 -4.076 1.00 85.38 94 PHE A CA 1
ATOM 749 C C . PHE A 1 94 ? -18.550 6.973 -4.992 1.00 85.38 94 PHE A C 1
ATOM 751 O O . PHE A 1 94 ? -19.161 5.910 -4.880 1.00 85.38 94 PHE A O 1
ATOM 758 N N . GLN A 1 95 ? -18.799 7.866 -5.939 1.00 87.81 95 GLN A N 1
ATOM 759 C CA . GLN A 1 95 ? -19.722 7.665 -7.039 1.00 87.81 95 GLN A CA 1
ATOM 760 C C . GLN A 1 95 ? -18.921 7.463 -8.325 1.00 87.81 95 GLN A C 1
ATOM 762 O O . GLN A 1 95 ? -18.049 8.270 -8.652 1.00 87.81 95 GLN A O 1
ATOM 767 N N . VAL A 1 96 ? -19.222 6.381 -9.044 1.00 88.88 96 VAL A N 1
ATOM 768 C CA . VAL A 1 96 ? -18.597 6.049 -10.329 1.00 88.88 96 VAL A CA 1
ATOM 769 C C . VAL A 1 96 ? -19.602 6.292 -11.447 1.00 88.88 96 VAL A C 1
ATOM 771 O O . VAL A 1 96 ? -20.697 5.731 -11.425 1.00 88.88 96 VAL A O 1
ATOM 774 N N . SER A 1 97 ? -19.217 7.107 -12.425 1.00 90.81 97 SER A N 1
ATOM 775 C CA . SER A 1 97 ? -20.002 7.383 -13.631 1.00 90.81 97 SER A CA 1
ATOM 776 C C . SER A 1 97 ? -19.268 6.862 -14.861 1.00 90.81 97 SER A C 1
ATOM 778 O O . SER A 1 97 ? -18.082 7.149 -15.021 1.00 90.81 97 SER A O 1
ATOM 780 N N . TYR A 1 98 ? -19.978 6.129 -15.718 1.00 89.25 98 TYR A N 1
ATOM 781 C CA . TYR A 1 98 ? -19.481 5.608 -16.993 1.00 89.25 98 TYR A CA 1
ATOM 782 C C . TYR A 1 98 ? -19.885 6.542 -18.133 1.00 89.25 98 TYR A C 1
ATOM 784 O O . TYR A 1 98 ? -21.006 7.056 -18.140 1.00 89.25 98 TYR A O 1
ATOM 792 N N . HIS A 1 99 ? -18.990 6.741 -19.096 1.00 85.69 99 HIS A N 1
ATOM 793 C CA . HIS A 1 99 ? -19.211 7.621 -20.241 1.00 85.69 99 HIS A CA 1
ATOM 794 C C . HIS A 1 99 ? -19.201 6.812 -21.541 1.00 85.69 99 HIS A C 1
ATOM 796 O O . HIS A 1 99 ? -18.228 6.118 -21.828 1.00 85.69 99 HIS A O 1
ATOM 802 N N . ASN A 1 100 ? -20.268 6.928 -22.339 1.00 72.88 100 ASN A N 1
ATOM 803 C CA . ASN A 1 100 ? -20.311 6.366 -23.691 1.00 72.88 100 ASN A CA 1
ATOM 804 C C . ASN A 1 100 ? -19.539 7.277 -24.648 1.00 72.88 100 ASN A C 1
ATOM 806 O O . ASN A 1 100 ? -19.794 8.481 -24.704 1.00 72.88 100 ASN A O 1
ATOM 810 N N . VAL A 1 101 ? -18.620 6.700 -25.420 1.00 65.06 101 VAL A N 1
ATOM 811 C CA . VAL A 1 101 ? -17.803 7.424 -26.403 1.00 65.06 101 VAL A CA 1
ATOM 812 C C . VAL A 1 101 ? -18.581 7.594 -27.712 1.00 65.06 101 VAL A C 1
ATOM 814 O O . VAL A 1 101 ? -18.161 7.135 -28.767 1.00 65.06 101 VAL A O 1
ATOM 817 N N . ASP A 1 102 ? -19.728 8.267 -27.657 1.00 58.72 102 ASP A N 1
ATOM 818 C CA . ASP A 1 102 ? -20.347 8.814 -28.862 1.00 58.72 102 ASP A CA 1
ATOM 819 C C . ASP A 1 102 ? -19.830 10.246 -29.032 1.00 58.72 102 ASP A C 1
ATOM 821 O O . ASP A 1 102 ? -20.353 11.194 -28.451 1.00 58.72 102 ASP A O 1
ATOM 825 N N . ASN A 1 103 ? -18.771 10.391 -29.834 1.00 52.00 103 ASN A N 1
ATOM 826 C CA . ASN A 1 103 ? -18.204 11.673 -30.264 1.00 52.00 103 ASN A CA 1
ATOM 827 C C . ASN A 1 103 ? -17.624 12.551 -29.133 1.00 52.00 103 ASN A C 1
ATOM 829 O O . ASN A 1 103 ? -18.149 13.610 -28.790 1.00 52.00 103 ASN A O 1
ATOM 833 N N . MET A 1 104 ? -16.463 12.159 -28.610 1.00 47.34 104 MET A N 1
ATOM 834 C CA . MET A 1 104 ? -15.525 13.126 -28.039 1.00 47.34 104 MET A CA 1
ATOM 835 C C . MET A 1 104 ? -14.340 13.233 -28.985 1.00 47.34 104 MET A C 1
ATOM 837 O O . MET A 1 104 ? -13.666 12.240 -29.258 1.00 47.34 104 MET A O 1
ATOM 841 N N . ASP A 1 105 ? -14.147 14.442 -29.515 1.00 45.16 105 ASP A N 1
ATOM 842 C CA . ASP A 1 105 ? -13.010 14.814 -30.343 1.00 45.16 105 ASP A CA 1
ATOM 843 C C . ASP A 1 105 ? -11.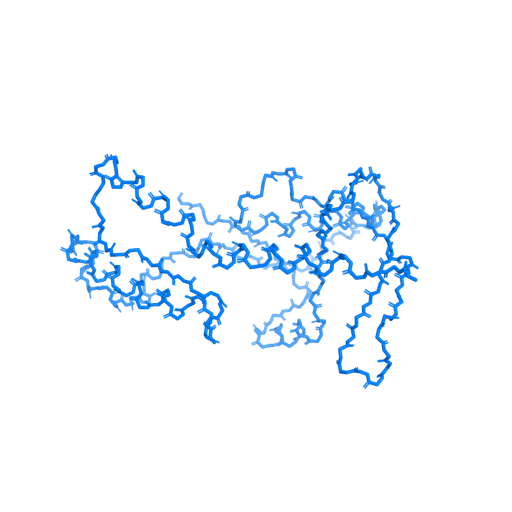727 14.242 -29.739 1.00 45.16 105 ASP A C 1
ATOM 845 O O . ASP A 1 105 ? -11.395 14.483 -28.576 1.00 45.16 105 ASP A O 1
ATOM 849 N N . SER A 1 106 ? -10.992 13.500 -30.561 1.00 46.88 106 SER A N 1
ATOM 850 C CA . SER A 1 106 ? -9.668 12.945 -30.293 1.00 46.88 106 SER A CA 1
ATOM 851 C C . SER A 1 106 ? -8.603 14.048 -30.171 1.00 46.88 106 SER A C 1
ATOM 853 O O . SER A 1 106 ? -7.544 13.988 -30.794 1.00 46.88 106 SER A O 1
ATOM 855 N N . GLN A 1 107 ? -8.881 15.106 -29.415 1.00 47.78 107 GLN A N 1
ATOM 856 C CA . GLN A 1 107 ? -7.964 16.199 -29.136 1.00 47.78 107 GLN A CA 1
ATOM 857 C C . GLN A 1 107 ? -7.226 15.927 -27.833 1.00 47.78 107 GLN A C 1
ATOM 859 O O . GLN A 1 107 ? -7.433 16.637 -26.864 1.00 47.78 107 GLN A O 1
ATOM 864 N N . LEU A 1 108 ? -6.365 14.910 -27.788 1.00 49.09 108 LEU A N 1
ATOM 865 C CA . LEU A 1 108 ? -5.313 14.815 -26.765 1.00 49.09 108 LEU A CA 1
ATOM 866 C C . LEU A 1 108 ? -4.212 13.841 -27.222 1.00 49.09 108 LEU A C 1
ATOM 868 O O . LEU A 1 108 ? -3.859 12.904 -26.519 1.00 49.09 108 LEU A O 1
ATOM 872 N N . LEU A 1 109 ? -3.659 14.044 -28.421 1.00 50.06 109 LEU A N 1
ATOM 873 C CA . LEU A 1 109 ? -2.488 13.291 -28.892 1.00 50.06 109 LEU A CA 1
ATOM 874 C C . LEU A 1 109 ? -1.469 14.210 -29.572 1.00 50.06 109 LEU A C 1
ATOM 876 O O . LEU A 1 109 ? -1.103 13.990 -30.716 1.00 50.06 109 LEU A O 1
ATOM 880 N N . THR A 1 110 ? -1.005 15.239 -28.861 1.00 51.06 110 THR A N 1
ATOM 881 C CA . THR A 1 110 ? 0.255 15.939 -29.177 1.00 51.06 110 THR A CA 1
ATOM 882 C C . THR A 1 110 ? 0.800 16.628 -27.923 1.00 51.06 110 THR A C 1
ATOM 884 O O . THR A 1 110 ? 0.710 17.843 -27.772 1.00 51.06 110 THR A O 1
ATOM 887 N N . ALA A 1 111 ? 1.352 15.847 -27.002 1.00 43.03 111 ALA A N 1
ATOM 888 C CA . ALA A 1 111 ? 2.294 16.305 -25.984 1.00 43.03 111 ALA A CA 1
ATOM 889 C C . ALA A 1 111 ? 3.334 15.189 -25.845 1.00 43.03 111 ALA A C 1
ATOM 891 O O . ALA A 1 111 ? 2.957 14.020 -25.916 1.00 43.03 111 ALA A O 1
ATOM 892 N N . GLY A 1 112 ? 4.624 15.525 -25.743 1.00 60.12 112 GLY A N 1
ATOM 893 C CA . GLY A 1 112 ? 5.699 14.527 -25.738 1.00 60.12 112 GLY A CA 1
ATOM 894 C C . GLY A 1 112 ? 5.429 13.439 -24.697 1.00 60.12 112 GLY A C 1
ATOM 895 O O . GLY A 1 112 ? 5.075 13.766 -23.566 1.00 60.12 112 GLY A O 1
ATOM 896 N N . ASP A 1 113 ? 5.577 12.169 -25.081 1.00 68.19 113 ASP A N 1
ATOM 897 C CA . ASP A 1 113 ? 5.096 10.974 -24.360 1.00 68.19 113 ASP A CA 1
ATOM 898 C C . ASP A 1 113 ? 5.326 10.993 -22.832 1.00 68.19 113 ASP A C 1
ATOM 900 O O . ASP A 1 113 ? 4.520 10.478 -22.057 1.00 68.19 113 ASP A O 1
ATOM 904 N N . ILE A 1 114 ? 6.400 11.644 -22.374 1.00 70.25 114 ILE A N 1
ATOM 905 C CA . ILE A 1 114 ? 6.755 11.805 -20.959 1.00 70.25 114 ILE A CA 1
ATOM 906 C C . ILE A 1 114 ? 5.762 12.699 -20.195 1.00 70.25 114 ILE A C 1
ATOM 908 O O . ILE A 1 114 ? 5.362 12.338 -19.092 1.00 70.25 114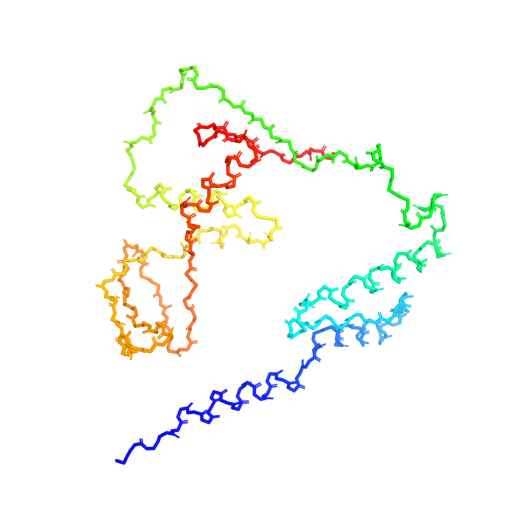 ILE A O 1
ATOM 912 N N . GLU A 1 115 ? 5.330 13.843 -20.736 1.00 75.50 115 GLU A N 1
ATOM 913 C CA . GLU A 1 115 ? 4.376 14.739 -20.053 1.00 75.50 115 GLU A CA 1
ATOM 914 C C . GLU A 1 115 ? 3.004 14.084 -19.882 1.00 75.50 115 GLU A C 1
ATOM 916 O O . GLU A 1 115 ? 2.350 14.243 -18.847 1.00 75.50 115 GLU A O 1
ATOM 921 N N . TYR A 1 116 ? 2.596 13.283 -20.865 1.00 75.62 116 TYR A N 1
ATOM 922 C CA . TYR A 1 116 ? 1.381 12.487 -20.774 1.00 75.62 116 TYR A CA 1
ATOM 923 C C . TYR A 1 116 ? 1.493 11.420 -19.676 1.00 75.62 116 TYR A C 1
ATOM 925 O O . TYR A 1 116 ? 0.613 11.324 -18.819 1.00 75.62 116 TYR A O 1
ATOM 933 N N . LEU A 1 117 ? 2.600 10.669 -19.628 1.00 73.50 117 LEU A N 1
ATOM 934 C CA . LEU A 1 117 ? 2.844 9.673 -18.578 1.00 73.50 117 LEU A CA 1
ATOM 935 C C . LEU A 1 117 ? 2.902 10.302 -17.179 1.00 73.50 117 LEU A C 1
ATOM 937 O O . LEU A 1 117 ? 2.289 9.779 -16.248 1.00 73.50 117 LEU A O 1
ATOM 941 N N . VAL A 1 118 ? 3.575 11.449 -17.031 1.00 75.50 118 VAL A N 1
ATOM 942 C CA . VAL A 1 118 ? 3.578 12.264 -15.803 1.00 75.50 118 VAL A CA 1
ATOM 943 C C . VAL A 1 118 ? 2.150 12.540 -15.344 1.00 75.50 118 VAL A C 1
ATOM 945 O O . VAL A 1 118 ? 1.819 12.325 -14.176 1.00 75.50 118 VAL A O 1
ATOM 948 N N . MET A 1 119 ? 1.313 13.035 -16.258 1.00 73.56 119 MET A N 1
ATOM 949 C CA . MET A 1 119 ? -0.064 13.403 -15.960 1.00 73.56 119 MET A CA 1
ATOM 950 C C . MET A 1 119 ? -0.878 12.182 -15.528 1.00 73.56 119 MET A C 1
ATOM 952 O O . MET A 1 119 ? -1.598 12.262 -14.534 1.00 73.56 119 MET A O 1
ATOM 956 N N . GLN A 1 120 ? -0.753 11.053 -16.229 1.00 73.69 120 GLN A N 1
ATOM 957 C CA . GLN A 1 120 ? -1.507 9.842 -15.901 1.00 73.69 120 GLN A CA 1
ATOM 958 C C . GLN A 1 120 ? -1.081 9.231 -14.562 1.00 73.69 120 GLN A C 1
ATOM 960 O O . GLN A 1 120 ? -1.941 8.890 -13.751 1.00 73.69 120 GLN A O 1
ATOM 965 N N . ILE A 1 121 ? 0.224 9.168 -14.273 1.00 75.88 121 ILE A N 1
ATOM 966 C CA . ILE A 1 121 ? 0.731 8.690 -12.976 1.00 75.88 121 ILE A CA 1
ATOM 967 C C . ILE A 1 121 ? 0.262 9.612 -11.846 1.00 75.88 121 ILE A C 1
ATOM 969 O O . ILE A 1 121 ? -0.214 9.127 -10.818 1.00 75.88 121 ILE A O 1
ATOM 973 N N . GLY A 1 122 ? 0.342 10.932 -12.044 1.00 73.31 122 GLY A N 1
ATOM 974 C CA . GLY A 1 122 ? -0.142 11.913 -11.073 1.00 73.31 122 GLY A CA 1
ATOM 975 C C . GLY A 1 122 ? -1.640 11.762 -10.794 1.00 73.31 122 GLY A C 1
ATOM 976 O O . GLY A 1 122 ? -2.048 11.726 -9.632 1.00 73.31 122 GLY A O 1
ATOM 977 N N . ARG A 1 123 ? -2.458 11.587 -11.842 1.00 70.25 123 ARG A N 1
ATOM 978 C CA . ARG A 1 123 ? -3.902 11.322 -11.718 1.00 70.25 123 ARG A CA 1
ATOM 979 C C . ARG A 1 123 ? -4.171 10.029 -10.951 1.00 70.25 123 ARG A C 1
ATOM 981 O O . ARG A 1 123 ? -4.883 10.071 -9.953 1.00 70.25 123 ARG A O 1
ATOM 988 N N . ALA A 1 124 ? -3.562 8.910 -11.344 1.00 68.62 124 ALA A N 1
ATOM 989 C CA . ALA A 1 124 ? -3.745 7.626 -10.667 1.00 68.62 124 ALA A CA 1
ATOM 990 C C . ALA A 1 124 ? -3.350 7.685 -9.179 1.00 68.62 124 ALA A C 1
ATOM 992 O O . ALA A 1 124 ? -4.088 7.209 -8.319 1.00 68.62 124 ALA A O 1
ATOM 993 N N . ARG A 1 125 ? -2.226 8.335 -8.848 1.00 69.69 125 ARG A N 1
ATOM 994 C CA . ARG A 1 125 ? -1.775 8.507 -7.457 1.00 69.69 125 ARG A CA 1
ATOM 995 C C . ARG A 1 125 ? -2.688 9.426 -6.646 1.00 69.69 125 ARG A C 1
ATOM 997 O O . ARG A 1 125 ? -2.885 9.166 -5.462 1.00 69.69 125 ARG A O 1
ATOM 1004 N N . SER A 1 126 ? -3.292 10.443 -7.264 1.00 65.19 126 SER A N 1
ATOM 1005 C CA . SER A 1 126 ? -4.257 11.328 -6.588 1.00 65.19 126 SER A CA 1
ATOM 1006 C C . SER A 1 126 ? -5.544 10.617 -6.152 1.00 65.19 126 SER A C 1
ATOM 1008 O O . SER A 1 126 ? -6.196 11.062 -5.213 1.00 65.19 126 SER A O 1
ATOM 1010 N N . MET A 1 127 ? -5.874 9.484 -6.781 1.00 62.41 127 MET A N 1
ATOM 1011 C CA . MET A 1 127 ? -7.010 8.636 -6.401 1.00 62.41 127 MET A CA 1
ATOM 1012 C C . MET A 1 127 ? -6.724 7.756 -5.174 1.00 62.41 127 MET A C 1
ATOM 1014 O O . MET A 1 127 ? -7.645 7.156 -4.622 1.00 62.41 127 MET A O 1
ATOM 1018 N N . SER A 1 128 ? -5.465 7.656 -4.731 1.00 60.41 128 SER A N 1
ATOM 1019 C CA . SER A 1 128 ? -5.116 6.915 -3.519 1.00 60.41 128 SER A CA 1
ATOM 1020 C C . SER A 1 128 ? -5.436 7.742 -2.268 1.00 60.41 128 SER A C 1
ATOM 1022 O O . SER A 1 128 ? -5.064 8.906 -2.162 1.00 60.41 128 SER A O 1
ATOM 1024 N N . ALA A 1 129 ? -6.110 7.137 -1.285 1.00 54.31 129 ALA A N 1
ATOM 1025 C CA . ALA A 1 129 ? -6.521 7.813 -0.047 1.00 54.31 129 ALA A CA 1
ATOM 1026 C C . ALA A 1 129 ? -5.349 8.195 0.888 1.00 54.31 129 ALA A C 1
ATOM 1028 O O . ALA A 1 129 ? -5.559 8.788 1.950 1.00 54.31 129 ALA A O 1
ATOM 1029 N N . GLY A 1 130 ? -4.110 7.847 0.524 1.00 52.22 130 GLY A N 1
ATOM 1030 C CA . GLY A 1 130 ? -2.925 8.288 1.244 1.00 52.22 130 GLY A CA 1
ATOM 1031 C C . GLY A 1 130 ? -2.774 9.799 1.105 1.00 52.22 130 GLY A C 1
ATOM 1032 O O . GLY A 1 130 ? -2.834 10.330 0.002 1.00 52.22 130 GLY A O 1
ATOM 1033 N N . ARG A 1 131 ? -2.551 10.512 2.217 1.00 45.84 131 ARG A N 1
ATOM 1034 C CA . ARG A 1 131 ? -2.166 11.934 2.205 1.00 45.84 131 ARG A CA 1
ATOM 1035 C C . ARG A 1 131 ? -0.764 12.091 1.616 1.00 45.84 131 ARG A C 1
ATOM 1037 O O . ARG A 1 131 ? 0.202 12.362 2.325 1.00 45.84 131 ARG A O 1
ATOM 1044 N N . VAL A 1 132 ? -0.644 11.884 0.317 1.00 47.53 132 VAL A N 1
ATOM 1045 C CA . VAL A 1 132 ? 0.525 12.255 -0.459 1.00 47.53 132 VAL A CA 1
ATOM 1046 C C . VAL A 1 132 ? 0.369 13.755 -0.692 1.00 47.53 132 VAL A C 1
ATOM 1048 O O . VAL A 1 132 ? -0.628 14.189 -1.267 1.00 47.53 132 VAL A O 1
ATOM 1051 N N . SER A 1 133 ? 1.285 14.576 -0.166 1.00 49.38 133 SER A N 1
ATOM 1052 C CA . SER A 1 133 ? 1.303 16.004 -0.507 1.00 49.38 133 SER A CA 1
ATOM 1053 C C . SER A 1 133 ? 1.281 16.141 -2.033 1.00 49.38 133 SER A C 1
ATOM 1055 O O . SER A 1 133 ? 1.864 15.304 -2.721 1.00 49.38 133 SER A O 1
ATOM 1057 N N . HIS A 1 134 ? 0.618 17.169 -2.578 1.00 49.97 134 HIS A N 1
ATOM 1058 C CA . HIS A 1 134 ? 0.519 17.356 -4.036 1.00 49.97 134 HIS A CA 1
ATOM 1059 C C . HIS A 1 134 ? 1.887 17.252 -4.745 1.00 49.97 134 HIS A C 1
ATOM 1061 O O . HIS A 1 134 ? 1.956 16.724 -5.853 1.00 49.97 134 HIS A O 1
ATOM 1067 N N . GLU A 1 135 ? 2.973 17.638 -4.067 1.00 51.53 135 GLU A N 1
ATOM 1068 C CA . GLU A 1 135 ? 4.364 17.515 -4.527 1.00 51.53 135 GLU A CA 1
ATOM 1069 C C . GLU A 1 135 ? 4.853 16.066 -4.723 1.00 51.53 135 GLU A C 1
ATOM 1071 O O . GLU A 1 135 ? 5.611 15.815 -5.649 1.00 51.53 135 GLU A O 1
ATOM 1076 N N . LYS A 1 136 ? 4.387 15.094 -3.927 1.00 56.81 136 LYS A N 1
ATOM 1077 C CA . LYS A 1 136 ? 4.802 13.675 -3.999 1.00 56.81 136 LYS A CA 1
ATOM 1078 C C . LYS A 1 136 ? 3.931 12.811 -4.923 1.00 56.81 136 LYS A C 1
ATOM 1080 O O . LYS A 1 136 ? 4.167 11.613 -5.075 1.00 56.81 136 LYS A O 1
ATOM 1085 N N . SER A 1 137 ? 2.884 13.388 -5.516 1.00 60.19 137 SER A N 1
ATOM 1086 C CA . SER A 1 137 ? 1.994 12.663 -6.438 1.00 60.19 137 SER A CA 1
ATOM 1087 C C . SER A 1 137 ? 2.652 12.398 -7.796 1.00 60.19 137 SER A C 1
ATOM 1089 O O . SER A 1 137 ? 2.341 11.409 -8.459 1.00 60.19 137 SER A O 1
ATOM 1091 N N . LYS A 1 138 ? 3.612 13.242 -8.183 1.00 66.75 138 LYS A N 1
ATOM 1092 C CA . LYS A 1 138 ? 4.395 13.116 -9.409 1.00 66.75 138 LYS A CA 1
ATOM 1093 C C . LYS A 1 138 ? 5.696 12.352 -9.116 1.00 66.75 138 LYS A C 1
ATOM 1095 O O . LYS A 1 138 ? 6.296 12.598 -8.075 1.00 66.75 138 LYS A O 1
ATOM 1100 N N . PRO A 1 139 ? 6.134 11.420 -9.982 1.00 69.56 139 PRO A N 1
ATOM 1101 C CA . PRO A 1 139 ? 7.465 10.839 -9.852 1.00 69.56 139 PRO A CA 1
ATOM 1102 C C . PRO A 1 139 ? 8.527 11.928 -10.032 1.00 69.56 139 PRO A C 1
ATOM 1104 O O . PRO A 1 139 ? 8.421 12.752 -10.944 1.00 69.56 139 PRO A O 1
ATOM 1107 N N . ASP A 1 140 ? 9.551 11.910 -9.180 1.00 73.88 140 ASP A N 1
ATOM 1108 C CA . ASP A 1 140 ? 10.612 12.921 -9.193 1.00 73.88 140 ASP A CA 1
ATOM 1109 C C . ASP A 1 140 ? 11.395 12.908 -10.519 1.00 73.88 140 ASP A C 1
ATOM 1111 O O . ASP A 1 140 ? 11.843 13.951 -10.997 1.00 73.88 140 ASP A O 1
ATOM 1115 N N . ALA A 1 141 ? 11.535 11.731 -11.141 1.00 80.12 141 ALA A N 1
ATOM 1116 C CA . ALA A 1 141 ? 12.144 11.577 -12.455 1.00 80.12 141 ALA A CA 1
ATOM 1117 C C . ALA A 1 141 ? 11.581 10.388 -13.236 1.00 80.12 141 ALA A C 1
ATOM 1119 O O . ALA A 1 141 ? 11.095 9.407 -12.674 1.00 80.12 141 ALA A O 1
ATOM 1120 N N . PHE A 1 142 ? 11.724 10.472 -14.558 1.00 83.19 142 PHE A N 1
ATOM 1121 C CA . PHE A 1 142 ? 11.580 9.351 -15.474 1.00 83.19 142 PHE A CA 1
ATOM 1122 C C . PHE A 1 142 ? 12.954 8.804 -15.799 1.00 83.19 142 PHE A C 1
ATOM 1124 O O . PHE A 1 142 ? 13.847 9.531 -16.240 1.00 83.19 142 PHE A O 1
ATOM 1131 N N . LEU A 1 143 ? 13.098 7.506 -15.582 1.00 88.31 143 LEU A N 1
ATOM 1132 C CA . LEU A 1 143 ? 14.334 6.783 -15.782 1.00 88.31 143 LEU A CA 1
ATOM 1133 C C . LEU A 1 143 ? 14.152 5.769 -16.907 1.00 88.31 143 LEU A C 1
ATOM 1135 O O . LEU A 1 143 ? 13.198 4.991 -16.907 1.00 88.31 143 LEU A O 1
ATOM 1139 N N . LYS A 1 144 ? 15.086 5.748 -17.853 1.00 90.19 144 LYS A N 1
ATOM 1140 C CA . LYS A 1 144 ? 15.204 4.684 -18.845 1.00 90.19 144 LYS A CA 1
ATOM 1141 C C . LYS A 1 144 ? 16.122 3.611 -18.295 1.00 90.19 144 LYS A C 1
ATOM 1143 O O . LYS A 1 144 ? 17.264 3.902 -17.965 1.00 90.19 144 LYS A O 1
ATOM 1148 N N . MET A 1 145 ? 15.655 2.370 -18.242 1.00 93.69 145 MET A N 1
ATOM 1149 C CA . MET A 1 145 ? 16.544 1.243 -17.980 1.00 93.69 145 MET A CA 1
ATOM 1150 C C . MET A 1 145 ? 17.469 1.059 -19.187 1.00 93.69 145 MET A C 1
ATOM 1152 O O . MET A 1 145 ? 17.000 0.763 -20.286 1.00 93.69 145 MET A O 1
ATOM 1156 N N . ILE A 1 146 ? 18.766 1.273 -18.990 1.00 96.38 146 ILE A N 1
ATOM 1157 C CA . ILE A 1 146 ? 19.779 1.160 -20.044 1.00 96.38 146 ILE A CA 1
ATOM 1158 C C . ILE A 1 146 ? 20.457 -0.206 -20.033 1.00 96.38 146 ILE A C 1
ATOM 1160 O O . ILE A 1 146 ? 20.793 -0.707 -21.100 1.00 96.38 146 ILE A O 1
ATOM 1164 N N . ASN A 1 147 ? 20.584 -0.837 -18.861 1.00 97.12 147 ASN A N 1
ATOM 1165 C CA . ASN A 1 147 ? 21.152 -2.175 -18.728 1.00 97.12 147 ASN A CA 1
ATOM 1166 C C . ASN A 1 147 ? 20.344 -3.047 -17.766 1.00 97.12 147 ASN A C 1
ATOM 1168 O O . ASN A 1 147 ? 19.729 -2.560 -16.816 1.00 97.12 147 ASN A O 1
ATOM 1172 N N . ASN A 1 148 ? 20.377 -4.354 -18.027 1.00 97.06 148 ASN A N 1
ATOM 1173 C CA . ASN A 1 148 ? 19.712 -5.382 -17.237 1.00 97.06 148 ASN A CA 1
ATOM 1174 C C . ASN A 1 148 ? 20.525 -6.683 -17.311 1.00 97.06 148 ASN A C 1
ATOM 1176 O O . ASN A 1 148 ? 20.386 -7.458 -18.260 1.00 97.06 148 ASN A O 1
ATOM 1180 N N . TYR A 1 149 ? 21.402 -6.900 -16.332 1.00 95.44 149 TYR A N 1
ATOM 1181 C CA . TYR A 1 149 ? 22.306 -8.049 -16.301 1.00 95.44 149 TYR A CA 1
ATOM 1182 C C . TYR A 1 149 ? 21.862 -9.079 -15.257 1.00 95.44 149 TYR A C 1
ATOM 1184 O O . TYR A 1 149 ? 21.594 -8.703 -14.113 1.00 95.44 149 TYR A O 1
ATOM 1192 N N . PRO A 1 150 ? 21.836 -10.382 -15.588 1.00 94.75 150 PRO A N 1
ATOM 1193 C CA . PRO A 1 150 ? 21.646 -11.420 -14.585 1.00 94.75 150 PRO A CA 1
ATOM 1194 C C . PRO A 1 150 ? 22.892 -11.524 -13.694 1.00 94.75 150 PRO A C 1
ATOM 1196 O O . PRO A 1 150 ? 24.019 -11.609 -14.181 1.00 94.75 150 PRO A O 1
ATOM 1199 N N . LEU A 1 151 ? 22.685 -11.541 -12.379 1.00 95.25 151 LEU A N 1
ATOM 1200 C CA . LEU A 1 151 ? 23.726 -11.788 -11.376 1.00 95.25 151 LEU A CA 1
ATOM 1201 C C . LEU A 1 151 ? 23.761 -13.256 -10.934 1.00 95.25 151 LEU A C 1
ATOM 1203 O O . LEU A 1 151 ? 24.783 -13.731 -10.437 1.00 95.25 151 LEU A O 1
ATOM 1207 N N . THR A 1 152 ? 22.661 -13.988 -11.118 1.00 93.44 152 THR A N 1
ATOM 1208 C CA . THR A 1 152 ? 22.577 -15.430 -10.868 1.00 93.44 152 THR A CA 1
ATOM 1209 C C . THR A 1 152 ? 22.730 -16.241 -12.153 1.00 93.44 152 THR A C 1
ATOM 1211 O O . THR A 1 152 ? 22.474 -15.778 -13.263 1.00 93.44 152 THR A O 1
ATOM 1214 N N . ARG A 1 153 ? 23.189 -17.491 -12.010 1.00 89.19 153 ARG A N 1
ATOM 1215 C CA . ARG A 1 153 ? 23.282 -18.437 -13.134 1.00 89.19 153 ARG A CA 1
ATOM 1216 C C . ARG A 1 153 ? 21.883 -18.878 -13.562 1.00 89.19 153 ARG A C 1
ATOM 1218 O O . ARG A 1 153 ? 21.025 -19.061 -12.709 1.00 89.19 153 ARG A O 1
ATOM 1225 N N . ALA A 1 154 ? 21.702 -19.186 -14.846 1.00 85.56 154 ALA A N 1
ATOM 1226 C CA . ALA A 1 154 ? 20.409 -19.613 -15.399 1.00 85.56 154 ALA A CA 1
ATOM 1227 C C . ALA A 1 154 ? 19.796 -20.860 -14.725 1.00 85.56 154 ALA A C 1
ATOM 1229 O O . ALA A 1 154 ? 18.590 -21.059 -14.782 1.00 85.56 154 ALA A O 1
ATOM 1230 N N . SER A 1 155 ? 20.617 -21.705 -14.093 1.00 85.50 155 SER A N 1
ATOM 1231 C CA . SER A 1 155 ? 20.172 -22.913 -13.389 1.00 85.50 155 SER A CA 1
ATOM 1232 C C . SER A 1 155 ? 19.780 -22.684 -11.924 1.00 85.50 155 SER A C 1
ATOM 1234 O O . SER A 1 155 ? 19.435 -23.644 -11.239 1.00 85.50 155 SER A O 1
ATOM 1236 N N . HIS A 1 156 ? 19.914 -21.463 -11.400 1.00 87.56 156 HIS A N 1
ATOM 1237 C CA . HIS A 1 156 ? 19.471 -21.132 -10.048 1.00 87.56 156 HIS A CA 1
ATOM 1238 C C . HIS A 1 156 ? 17.978 -20.805 -10.045 1.00 87.56 156 HIS A C 1
ATOM 1240 O O . HIS A 1 156 ? 17.482 -20.128 -10.935 1.00 87.56 156 HIS A O 1
ATOM 1246 N N . GLU A 1 157 ? 17.283 -21.224 -8.990 1.00 90.69 157 GLU A N 1
ATOM 1247 C CA . GLU A 1 157 ? 15.848 -20.963 -8.806 1.00 90.69 157 GLU A CA 1
ATOM 1248 C C . GLU A 1 157 ? 15.515 -19.465 -8.670 1.00 90.69 157 GLU A C 1
ATOM 1250 O O . GLU A 1 157 ? 14.425 -19.027 -9.020 1.00 90.69 157 GLU A O 1
ATOM 1255 N N . LYS A 1 158 ? 16.465 -18.662 -8.175 1.00 92.44 158 LYS A N 1
ATOM 1256 C CA . LYS A 1 158 ? 16.298 -17.216 -7.982 1.00 92.44 158 LYS A CA 1
ATOM 1257 C C . LYS A 1 158 ? 16.905 -16.438 -9.149 1.00 92.44 158 LYS A C 1
ATOM 1259 O O . LYS A 1 158 ? 18.102 -16.568 -9.416 1.00 92.44 158 LYS A O 1
ATOM 1264 N N . ASP A 1 159 ? 16.109 -15.567 -9.763 1.00 92.56 159 ASP A N 1
ATOM 1265 C CA . ASP A 1 159 ? 16.562 -14.568 -10.738 1.00 92.56 159 ASP A CA 1
ATOM 1266 C C . ASP A 1 159 ? 16.913 -13.263 -10.005 1.00 92.56 159 ASP A C 1
ATOM 1268 O O . ASP A 1 159 ? 16.034 -12.559 -9.508 1.00 92.56 159 ASP A O 1
ATOM 1272 N N . VAL A 1 160 ? 18.208 -12.968 -9.875 1.00 95.31 160 VAL A N 1
ATOM 1273 C CA . VAL A 1 160 ? 18.707 -11.718 -9.283 1.00 95.31 160 VAL A CA 1
ATOM 1274 C C . VAL A 1 160 ? 19.376 -10.916 -10.384 1.00 95.31 160 VAL A C 1
ATOM 1276 O O . VAL A 1 160 ? 20.218 -11.455 -11.103 1.00 95.31 160 VAL A O 1
ATOM 1279 N N . ARG A 1 161 ? 19.042 -9.627 -10.499 1.00 95.56 161 ARG A N 1
ATOM 1280 C CA . ARG A 1 161 ? 19.498 -8.778 -11.605 1.00 95.56 161 ARG A CA 1
ATOM 1281 C C . ARG A 1 161 ? 20.120 -7.468 -11.140 1.00 95.56 161 ARG A C 1
ATOM 1283 O O . ARG A 1 161 ? 19.714 -6.908 -10.126 1.00 95.56 161 ARG A O 1
ATOM 1290 N N . HIS A 1 162 ? 21.083 -6.986 -11.920 1.00 96.31 162 HIS A N 1
ATOM 1291 C CA . HIS A 1 162 ? 21.637 -5.637 -11.846 1.00 96.31 162 HIS A CA 1
ATOM 1292 C C . HIS A 1 162 ? 20.991 -4.780 -12.927 1.00 96.31 162 HIS A C 1
ATOM 1294 O O . HIS A 1 162 ? 21.068 -5.114 -14.110 1.00 96.31 162 HIS A O 1
ATOM 1300 N N . LEU A 1 163 ? 20.353 -3.691 -12.512 1.00 96.75 163 LEU A N 1
ATOM 1301 C CA . LEU A 1 163 ? 19.654 -2.767 -13.395 1.00 96.75 163 LEU A CA 1
ATOM 1302 C C . LEU A 1 163 ? 20.369 -1.421 -13.370 1.00 96.75 163 LEU A C 1
ATOM 1304 O O . LEU A 1 163 ? 20.710 -0.924 -12.297 1.00 96.75 163 LEU A O 1
ATOM 1308 N N . GLU A 1 164 ? 20.556 -0.822 -14.539 1.00 95.94 164 GLU A N 1
ATOM 1309 C CA . GLU A 1 164 ? 21.109 0.527 -14.657 1.00 95.94 164 GLU A CA 1
ATOM 1310 C C . GLU A 1 164 ? 20.102 1.435 -15.332 1.00 95.94 164 GLU A C 1
ATOM 1312 O O . GLU A 1 164 ? 19.404 1.028 -16.265 1.00 95.94 164 GLU A O 1
ATOM 1317 N N . PHE A 1 165 ? 20.051 2.673 -14.859 1.00 93.75 165 PHE A N 1
ATOM 1318 C CA . PHE A 1 165 ? 19.054 3.647 -15.251 1.00 93.75 165 PHE A CA 1
ATOM 1319 C C . PHE A 1 165 ? 19.717 4.955 -15.679 1.00 93.75 165 PHE A C 1
ATOM 1321 O O . PHE A 1 165 ? 20.674 5.406 -15.056 1.00 93.75 165 PHE A O 1
ATOM 1328 N N . GLU A 1 166 ? 19.170 5.577 -16.716 1.00 92.88 166 GLU A N 1
ATOM 1329 C CA . GLU A 1 166 ? 19.546 6.901 -17.205 1.00 92.88 166 GLU A CA 1
ATOM 1330 C C . GLU A 1 166 ? 18.357 7.858 -17.074 1.00 92.88 166 GLU A C 1
ATOM 1332 O O . GLU A 1 166 ? 17.210 7.474 -17.313 1.00 92.88 166 GLU A O 1
ATOM 1337 N N . PHE A 1 167 ? 18.614 9.110 -16.698 1.00 88.81 167 PHE A N 1
ATOM 1338 C CA . PHE A 1 167 ? 17.570 10.125 -16.590 1.00 88.81 167 PHE A CA 1
ATOM 1339 C C . PHE A 1 167 ? 17.047 10.528 -17.976 1.00 88.81 167 PHE A C 1
ATOM 1341 O O . PHE A 1 167 ? 17.805 10.981 -18.828 1.00 88.81 167 PHE A O 1
ATOM 1348 N N . LEU A 1 168 ? 15.733 10.409 -18.179 1.00 84.06 168 LEU A N 1
ATOM 1349 C CA . LEU A 1 168 ? 15.023 10.989 -19.328 1.00 84.06 168 LEU A CA 1
ATOM 1350 C C . LEU A 1 168 ? 14.468 12.385 -19.029 1.00 84.06 168 LEU A C 1
ATOM 1352 O O . LEU A 1 168 ? 14.130 13.131 -19.944 1.00 84.06 168 LEU A O 1
ATOM 1356 N N . SER A 1 169 ? 14.334 12.718 -17.746 1.00 80.19 169 SER A N 1
ATOM 1357 C CA . SER A 1 169 ? 13.864 14.011 -17.253 1.00 80.19 169 SER A CA 1
ATOM 1358 C C . SER A 1 169 ? 14.953 14.710 -16.433 1.00 80.19 169 SER A C 1
ATOM 1360 O O . SER A 1 169 ? 16.130 14.374 -16.531 1.00 80.19 169 SER A O 1
ATOM 1362 N N . GLN A 1 170 ? 14.566 15.681 -15.602 1.00 80.62 170 GLN A N 1
ATOM 1363 C CA . GLN A 1 170 ? 15.476 16.350 -14.676 1.00 80.62 170 GLN A CA 1
ATOM 1364 C C . GLN A 1 170 ? 16.286 15.341 -13.845 1.00 80.62 170 GLN A C 1
ATOM 1366 O O . GLN A 1 170 ? 15.730 14.399 -13.280 1.00 80.62 170 GLN A O 1
ATOM 1371 N N . VAL A 1 171 ? 17.600 15.567 -13.779 1.00 83.06 171 VAL A N 1
ATOM 1372 C CA . VAL A 1 171 ? 18.521 14.781 -12.954 1.00 83.06 171 VAL A CA 1
ATOM 1373 C C . VAL A 1 171 ? 18.254 15.076 -11.483 1.00 83.06 171 VAL A C 1
ATOM 1375 O O . VAL A 1 171 ? 18.257 16.238 -11.067 1.00 83.06 171 VAL A O 1
ATOM 1378 N N . ILE A 1 172 ? 18.067 14.018 -10.700 1.00 86.19 172 ILE A N 1
ATOM 1379 C CA . ILE A 1 172 ? 17.945 14.090 -9.244 1.00 86.19 172 ILE A CA 1
ATOM 1380 C C . ILE A 1 172 ? 19.303 13.754 -8.632 1.00 86.19 172 ILE A C 1
ATOM 1382 O O . ILE A 1 172 ? 19.992 12.842 -9.090 1.00 86.19 172 ILE A O 1
ATOM 1386 N N . GLN A 1 173 ? 19.685 14.495 -7.597 1.00 89.00 173 GLN A N 1
ATOM 1387 C CA . GLN A 1 173 ? 20.870 14.188 -6.800 1.00 89.00 173 GLN A CA 1
ATOM 1388 C C . GLN A 1 173 ? 20.574 13.010 -5.869 1.00 89.00 173 GLN A C 1
ATOM 1390 O O . GLN A 1 173 ? 19.538 13.003 -5.208 1.00 89.00 173 GLN A O 1
ATOM 1395 N N . TYR A 1 174 ? 21.482 12.043 -5.805 1.00 90.31 174 TYR A N 1
ATOM 1396 C CA . TYR A 1 174 ? 21.402 10.921 -4.875 1.00 90.31 174 TYR A CA 1
ATOM 1397 C C . TYR A 1 174 ? 22.797 10.572 -4.355 1.00 90.31 174 TYR A C 1
ATOM 1399 O O . TYR A 1 174 ? 23.805 10.819 -5.023 1.00 90.31 174 TYR A O 1
ATOM 1407 N N . GLU A 1 175 ? 22.848 9.970 -3.175 1.00 94.12 175 GLU A N 1
ATOM 1408 C CA . GLU A 1 175 ? 24.062 9.490 -2.529 1.00 94.12 175 GLU A CA 1
ATOM 1409 C C . GLU A 1 175 ? 24.030 7.969 -2.330 1.00 94.12 175 GLU A C 1
ATOM 1411 O O . GLU A 1 175 ? 23.003 7.291 -2.430 1.00 94.12 175 GLU A O 1
ATOM 1416 N N . VAL A 1 176 ? 25.199 7.391 -2.048 1.00 94.06 176 VAL A N 1
ATOM 1417 C CA . VAL A 1 176 ? 25.301 5.961 -1.743 1.00 94.06 176 VAL A CA 1
ATOM 1418 C C . VAL A 1 176 ? 24.554 5.664 -0.444 1.00 94.06 176 VAL A C 1
ATOM 1420 O O . VAL A 1 176 ? 24.927 6.141 0.624 1.00 94.06 176 VAL A O 1
ATOM 1423 N N . GLY A 1 177 ? 23.544 4.802 -0.538 1.00 91.81 177 GLY A N 1
ATOM 1424 C CA . GLY A 1 177 ? 22.672 4.443 0.581 1.00 91.81 177 GLY A CA 1
ATOM 1425 C C . GLY A 1 177 ? 21.243 4.956 0.428 1.00 91.81 177 GLY A C 1
ATOM 1426 O O . GLY A 1 177 ? 20.375 4.488 1.168 1.00 91.81 177 GLY A O 1
ATOM 1427 N N . ASP A 1 178 ? 20.994 5.836 -0.544 1.00 90.62 178 ASP A N 1
ATOM 1428 C CA . ASP A 1 178 ? 19.645 6.248 -0.920 1.00 90.62 178 ASP A CA 1
ATOM 1429 C C . ASP A 1 178 ? 18.850 5.099 -1.552 1.00 90.62 178 ASP A C 1
ATOM 1431 O O . ASP A 1 178 ? 19.394 4.086 -2.006 1.00 90.62 178 ASP A O 1
ATOM 1435 N N . VAL A 1 179 ? 17.527 5.262 -1.560 1.00 88.62 179 VAL A N 1
ATOM 1436 C CA . VAL A 1 179 ? 16.576 4.266 -2.055 1.00 88.62 179 VAL A CA 1
ATOM 1437 C C . VAL A 1 179 ? 15.895 4.793 -3.309 1.00 88.62 179 VAL A C 1
ATOM 1439 O O . VAL A 1 179 ? 15.303 5.869 -3.297 1.00 88.62 179 VAL A O 1
ATOM 1442 N N . LEU A 1 180 ? 15.929 3.991 -4.372 1.00 87.06 180 LEU A N 1
ATOM 1443 C CA . LEU A 1 180 ? 15.123 4.206 -5.566 1.00 87.06 180 LEU A CA 1
ATOM 1444 C C . LEU A 1 180 ? 13.775 3.491 -5.411 1.00 87.06 180 LEU A C 1
ATOM 1446 O O . LEU A 1 180 ? 13.733 2.265 -5.298 1.00 87.06 180 LEU A O 1
ATOM 1450 N N . GLU A 1 181 ? 12.676 4.244 -5.439 1.00 86.19 181 GLU A N 1
ATOM 1451 C CA . GLU A 1 181 ? 11.328 3.682 -5.554 1.00 86.19 181 GLU A CA 1
ATOM 1452 C C . GLU A 1 181 ? 11.002 3.436 -7.032 1.00 86.19 181 GLU A C 1
ATOM 1454 O O . GLU A 1 181 ? 11.029 4.354 -7.851 1.00 86.19 181 GLU A O 1
ATOM 1459 N N . VAL A 1 182 ? 10.681 2.190 -7.377 1.00 84.19 182 VAL A N 1
ATOM 1460 C CA . VAL A 1 182 ? 10.251 1.812 -8.727 1.00 84.19 182 VAL A CA 1
ATOM 1461 C C . VAL A 1 182 ? 8.763 1.511 -8.691 1.00 84.19 182 VAL A C 1
ATOM 1463 O O . VAL A 1 182 ? 8.318 0.683 -7.900 1.00 84.19 182 VAL A O 1
ATOM 1466 N N . LEU A 1 183 ? 7.999 2.158 -9.570 1.00 81.19 183 LEU A N 1
ATOM 1467 C CA . LEU A 1 183 ? 6.574 1.890 -9.738 1.00 81.19 183 LEU A CA 1
ATOM 1468 C C . LEU A 1 183 ? 6.372 0.761 -10.756 1.00 81.19 183 LEU A C 1
ATOM 1470 O O . LEU A 1 183 ? 6.613 0.985 -11.945 1.00 81.19 183 LEU A O 1
ATOM 1474 N N . PRO A 1 184 ? 5.942 -0.440 -10.337 1.00 85.75 184 PRO A N 1
ATOM 1475 C CA . PRO A 1 184 ? 5.660 -1.517 -11.272 1.00 85.75 184 PRO A CA 1
ATOM 1476 C C . PRO A 1 184 ? 4.321 -1.290 -11.984 1.00 85.75 184 PRO A C 1
ATOM 1478 O O . PRO A 1 184 ? 3.403 -0.667 -11.447 1.00 85.75 184 PRO A O 1
ATOM 1481 N N . SER A 1 185 ? 4.182 -1.868 -13.174 1.00 83.44 185 SER A N 1
ATOM 1482 C CA . SER A 1 185 ? 2.880 -2.118 -13.789 1.00 83.44 185 SER A CA 1
ATOM 1483 C C . SER A 1 185 ? 2.363 -3.503 -13.392 1.00 83.44 185 SER A C 1
ATOM 1485 O O . SER A 1 185 ? 3.131 -4.401 -13.042 1.00 83.44 185 SER A O 1
ATOM 1487 N N . GLN A 1 186 ? 1.042 -3.677 -13.431 1.00 90.12 186 GLN A N 1
ATOM 1488 C CA . GLN A 1 186 ? 0.425 -4.983 -13.210 1.00 90.12 186 GLN A CA 1
ATOM 1489 C C . GLN A 1 186 ? 0.676 -5.916 -14.401 1.00 90.12 186 GLN A C 1
ATOM 1491 O O . GLN A 1 186 ? 0.872 -5.468 -15.531 1.00 90.12 186 GLN A O 1
ATOM 1496 N N . ASN A 1 187 ? 0.646 -7.226 -14.148 1.00 93.88 187 ASN A N 1
ATOM 1497 C CA . ASN A 1 187 ? 0.731 -8.233 -15.204 1.00 93.88 187 ASN A CA 1
ATOM 1498 C C . ASN A 1 187 ? -0.504 -8.124 -16.128 1.00 93.88 187 ASN A C 1
ATOM 1500 O O . ASN A 1 187 ? -1.616 -8.282 -15.619 1.00 93.88 187 ASN A O 1
ATOM 1504 N N . PRO A 1 188 ? -0.343 -7.922 -17.453 1.00 94.94 188 PRO A N 1
ATOM 1505 C CA . PRO A 1 188 ? -1.471 -7.762 -18.374 1.00 94.94 188 PRO A CA 1
ATOM 1506 C C . PRO A 1 188 ? -2.490 -8.907 -18.312 1.00 94.94 188 PRO A C 1
ATOM 1508 O O . PRO A 1 188 ? -3.681 -8.656 -18.199 1.00 94.94 188 PRO A O 1
ATOM 1511 N N . ALA A 1 189 ? -2.036 -10.161 -18.237 1.00 96.62 189 ALA A N 1
ATOM 1512 C CA . ALA A 1 189 ? -2.937 -11.312 -18.158 1.00 96.62 189 ALA A CA 1
ATOM 1513 C C . ALA A 1 189 ? -3.745 -11.346 -16.847 1.00 96.62 189 ALA A C 1
ATOM 1515 O O . ALA A 1 189 ? -4.884 -11.819 -16.822 1.00 96.62 189 ALA A O 1
ATOM 1516 N N . ALA A 1 190 ? -3.171 -10.842 -15.748 1.00 96.06 190 ALA A N 1
ATOM 1517 C CA . ALA A 1 190 ? -3.887 -10.706 -14.482 1.00 96.06 190 ALA A CA 1
ATOM 1518 C C . ALA A 1 190 ? -4.926 -9.575 -14.543 1.00 96.06 190 ALA A C 1
ATOM 1520 O O . ALA A 1 190 ? -6.022 -9.736 -14.006 1.00 96.06 190 ALA A O 1
ATOM 1521 N N . VAL A 1 191 ? -4.605 -8.469 -15.227 1.00 94.69 191 VAL A N 1
ATOM 1522 C CA . VAL A 1 191 ? -5.546 -7.369 -15.490 1.00 94.69 191 VAL A CA 1
ATOM 1523 C C . VAL A 1 191 ? -6.720 -7.867 -16.332 1.00 94.69 191 VAL A C 1
ATOM 1525 O O . VAL A 1 191 ? -7.863 -7.700 -15.916 1.00 94.69 191 VAL A O 1
ATOM 1528 N N . ASP A 1 192 ? -6.457 -8.566 -17.436 1.00 96.06 192 ASP A N 1
ATOM 1529 C CA . ASP A 1 192 ? -7.498 -9.124 -18.308 1.00 96.06 192 ASP A CA 1
ATOM 1530 C C . ASP A 1 192 ? -8.411 -10.096 -17.547 1.00 96.06 192 ASP A C 1
ATOM 1532 O O . ASP A 1 192 ? -9.638 -10.009 -17.618 1.00 96.06 192 ASP A O 1
ATOM 1536 N N . SER A 1 193 ? -7.816 -10.984 -16.741 1.00 97.19 193 SER A N 1
ATOM 1537 C CA . SER A 1 193 ? -8.562 -11.932 -15.903 1.00 97.19 193 SER A CA 1
ATOM 1538 C C . SER A 1 193 ? -9.449 -11.222 -14.875 1.00 97.19 193 SER A C 1
ATOM 1540 O O . SER A 1 193 ? -10.568 -11.664 -14.606 1.00 97.19 193 SER A O 1
ATOM 1542 N N . PHE A 1 194 ? -8.961 -10.125 -14.287 1.00 96.88 194 PHE A N 1
ATOM 1543 C CA . PHE A 1 194 ? -9.725 -9.307 -13.348 1.00 96.88 194 PHE A CA 1
ATOM 1544 C C . PHE A 1 194 ? -10.901 -8.611 -14.041 1.00 96.88 194 PHE A C 1
ATOM 1546 O O . PHE A 1 194 ? -12.033 -8.726 -13.569 1.00 96.88 194 PHE A O 1
ATOM 1553 N N . LEU A 1 195 ? -10.659 -7.956 -15.180 1.00 95.62 195 LEU A N 1
ATOM 1554 C CA . LEU A 1 195 ? -11.694 -7.274 -15.961 1.00 95.62 195 LEU A CA 1
ATOM 1555 C C . LEU A 1 195 ? -12.795 -8.245 -16.394 1.00 95.62 195 LEU A C 1
ATOM 1557 O O . LEU A 1 195 ? -13.974 -7.974 -16.172 1.00 95.62 195 LEU A O 1
ATOM 1561 N N . GLN A 1 196 ? -12.416 -9.418 -16.909 1.00 96.50 196 GLN A N 1
ATOM 1562 C CA . GLN A 1 196 ? -13.364 -10.460 -17.295 1.00 96.50 196 GLN A CA 1
ATOM 1563 C C . GLN A 1 196 ? -14.189 -10.948 -16.098 1.00 96.50 196 GLN A C 1
ATOM 1565 O O . GLN A 1 196 ? -15.411 -11.056 -16.189 1.00 96.50 196 GLN A O 1
ATOM 1570 N N . ARG A 1 197 ? -13.540 -11.230 -14.960 1.00 97.50 197 ARG A N 1
ATOM 1571 C CA . ARG A 1 197 ? -14.224 -11.705 -13.749 1.00 97.50 197 ARG A CA 1
ATOM 1572 C C . ARG A 1 197 ? -15.224 -10.684 -13.209 1.00 97.50 197 ARG A C 1
ATOM 1574 O O . ARG A 1 197 ? -16.260 -11.078 -12.679 1.00 97.50 197 ARG A O 1
ATOM 1581 N N . CYS A 1 198 ? -14.907 -9.400 -13.324 1.00 96.31 198 CYS A N 1
ATOM 1582 C CA . CYS A 1 198 ? -15.756 -8.305 -12.870 1.00 96.31 198 CYS A CA 1
ATOM 1583 C C . CYS A 1 198 ? -16.739 -7.808 -13.943 1.00 96.31 198 CYS A C 1
ATOM 1585 O O . CYS A 1 198 ? -17.522 -6.909 -13.645 1.00 96.31 198 CYS A O 1
ATOM 1587 N N . ASN A 1 199 ? -16.727 -8.390 -15.150 1.00 95.00 199 ASN A N 1
ATOM 1588 C CA . ASN A 1 199 ? -17.520 -7.947 -16.301 1.00 95.00 199 ASN A CA 1
ATOM 1589 C C . ASN A 1 199 ? -17.344 -6.441 -16.590 1.00 95.00 199 ASN A C 1
ATOM 1591 O O . ASN A 1 199 ? -18.317 -5.705 -16.755 1.00 95.00 199 ASN A O 1
ATOM 1595 N N . LEU A 1 200 ? -16.088 -5.989 -16.586 1.00 92.25 200 LEU A N 1
ATOM 1596 C CA . LEU A 1 200 ? -15.698 -4.609 -16.865 1.00 92.25 200 LEU A CA 1
ATOM 1597 C C . LEU A 1 200 ? -15.188 -4.486 -18.302 1.00 92.25 200 LEU A C 1
ATOM 1599 O O . LEU A 1 200 ? -14.454 -5.349 -18.781 1.00 92.25 200 LEU A O 1
ATOM 1603 N N . ASP A 1 201 ? -15.553 -3.392 -18.962 1.00 90.62 201 ASP A N 1
ATOM 1604 C CA . ASP A 1 201 ? -15.050 -3.038 -20.287 1.00 90.62 201 ASP A CA 1
ATOM 1605 C C . ASP A 1 201 ? -13.728 -2.247 -20.160 1.00 90.62 201 ASP A C 1
ATOM 1607 O O . ASP A 1 201 ? -13.722 -1.203 -19.500 1.00 90.62 201 ASP A O 1
ATOM 1611 N N . PRO A 1 202 ? -12.610 -2.718 -20.753 1.00 89.56 202 PRO A N 1
ATOM 1612 C CA . PRO A 1 202 ? -11.315 -2.034 -20.688 1.00 89.56 202 PRO A CA 1
ATOM 1613 C C . PRO A 1 202 ? -11.310 -0.646 -21.337 1.00 89.56 202 PRO A C 1
ATOM 1615 O O . PRO A 1 202 ? -10.512 0.198 -20.935 1.00 89.56 202 PRO A O 1
ATOM 1618 N N . GLU A 1 203 ? -12.190 -0.400 -22.309 1.00 88.50 203 GLU A N 1
ATOM 1619 C CA . GLU A 1 203 ? -12.221 0.856 -23.070 1.00 88.50 203 GLU A CA 1
ATOM 1620 C C . GLU A 1 203 ? -13.199 1.884 -22.478 1.00 88.50 203 GLU A C 1
ATOM 1622 O O . GLU A 1 203 ? -13.308 3.015 -22.960 1.00 88.50 203 GLU A O 1
ATOM 1627 N N . SER A 1 204 ? -13.907 1.518 -21.408 1.00 86.69 204 SER A N 1
ATOM 1628 C CA . SER A 1 204 ? -14.859 2.400 -20.745 1.00 86.69 204 SER A CA 1
ATOM 1629 C C . SER A 1 204 ? -14.154 3.538 -20.010 1.00 86.69 204 SER A C 1
ATOM 1631 O O . SER A 1 204 ? -13.392 3.338 -19.061 1.00 86.69 204 SER A O 1
ATOM 1633 N N . PHE A 1 205 ? -14.491 4.773 -20.381 1.00 87.06 205 PHE A N 1
ATOM 1634 C CA . PHE A 1 205 ? -14.078 5.951 -19.629 1.00 87.06 205 PHE A CA 1
ATOM 1635 C C . PHE A 1 205 ? -14.964 6.118 -18.398 1.00 87.06 205 PHE A C 1
ATOM 1637 O O . PHE A 1 205 ? -16.190 6.196 -18.500 1.00 87.06 205 PHE A O 1
ATOM 1644 N N . ILE A 1 206 ? -14.333 6.232 -17.229 1.00 87.81 206 ILE A N 1
ATOM 1645 C CA . ILE A 1 206 ? -15.035 6.453 -15.964 1.00 87.81 206 ILE A CA 1
ATOM 1646 C C . ILE A 1 206 ? -14.601 7.749 -15.289 1.00 87.81 206 ILE A C 1
ATOM 1648 O O . ILE A 1 206 ? -13.479 8.232 -15.440 1.00 87.81 206 ILE A O 1
ATOM 1652 N N . THR A 1 207 ? -15.496 8.310 -14.486 1.00 86.44 207 THR A N 1
ATOM 1653 C CA . THR A 1 207 ? -15.174 9.354 -13.513 1.00 86.44 207 THR A CA 1
ATOM 1654 C C . THR A 1 207 ? -15.547 8.866 -12.127 1.00 86.44 207 THR A C 1
ATOM 1656 O O . THR A 1 207 ? -16.652 8.372 -11.920 1.00 86.44 207 THR A O 1
ATOM 1659 N N . VAL A 1 208 ? -14.623 9.021 -11.182 1.00 86.00 208 VAL A N 1
ATOM 1660 C CA . VAL A 1 208 ? -14.819 8.663 -9.777 1.00 86.00 208 VAL A CA 1
ATOM 1661 C C . VAL A 1 208 ? -14.810 9.950 -8.964 1.00 86.00 208 VAL A C 1
ATOM 1663 O O . VAL A 1 208 ? -13.809 10.665 -8.941 1.00 86.00 208 VAL A O 1
ATOM 1666 N N . LEU A 1 209 ? -15.929 10.261 -8.320 1.00 84.00 209 LEU A N 1
ATOM 1667 C CA . LEU A 1 209 ? -16.084 11.437 -7.465 1.00 84.00 209 LEU A CA 1
ATOM 1668 C C . LEU A 1 209 ? -16.285 10.993 -6.024 1.00 84.00 209 LEU A C 1
ATOM 1670 O O . LEU A 1 209 ? -16.954 9.997 -5.773 1.00 84.00 209 LEU A O 1
ATOM 1674 N N . THR A 1 210 ? -15.743 11.743 -5.070 1.00 82.44 210 THR A N 1
ATOM 1675 C CA . THR A 1 210 ? -16.126 11.587 -3.665 1.00 82.44 210 THR A CA 1
ATOM 1676 C C . THR A 1 210 ? -17.562 12.065 -3.490 1.00 82.44 210 THR A C 1
ATOM 1678 O O . THR A 1 210 ? -17.883 13.191 -3.888 1.00 82.44 210 THR A O 1
ATOM 1681 N N . SER A 1 211 ? -18.407 11.245 -2.877 1.00 74.62 211 SER A N 1
ATOM 1682 C CA . SER A 1 211 ? -19.725 11.667 -2.410 1.00 74.62 211 SER A CA 1
ATOM 1683 C C . SER A 1 211 ? -19.526 12.842 -1.45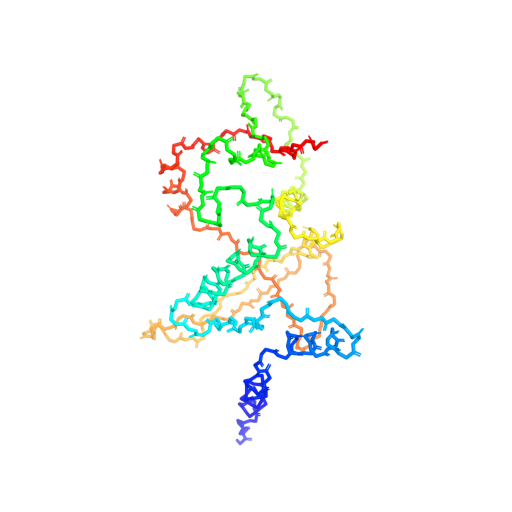0 1.00 74.62 211 SER A C 1
ATOM 1685 O O . SER A 1 211 ? -18.683 12.771 -0.556 1.00 74.62 211 SER A O 1
ATOM 1687 N N . LYS A 1 212 ? -20.209 13.966 -1.690 1.00 62.34 212 LYS A N 1
ATOM 1688 C CA . LYS A 1 212 ? -20.189 15.085 -0.742 1.00 62.34 212 LYS A CA 1
ATOM 1689 C C . LYS A 1 212 ? -21.007 14.663 0.475 1.00 62.34 212 LYS A C 1
ATOM 1691 O O . LYS A 1 212 ? -22.173 14.318 0.295 1.00 62.34 212 LYS A O 1
ATOM 1696 N N . ASP A 1 213 ? -20.373 14.673 1.645 1.00 54.22 213 ASP A N 1
ATOM 1697 C CA . ASP A 1 213 ? -21.056 14.575 2.940 1.00 54.22 213 ASP A CA 1
ATOM 1698 C C . ASP A 1 213 ? -22.018 15.761 3.148 1.00 54.22 213 ASP A C 1
ATOM 1700 O O . ASP A 1 213 ? -21.682 16.889 2.701 1.00 54.22 213 ASP A O 1
#

Foldseek 3Di:
DDDDPVVVVVVVVVVVVVVCQCVVVVVVVVVCVVVPDDDLDDDFRQACPPPVGRVVRVVVVVVVNQQSVCVVCVVVVVPGSPDDDVVPPPDPQKDKDWDDPPDDPPPDPDDPPVVVVQVVQLVVQVPDPDPDPSVRSGDPFDWDFPDWAFPDDPPDPDTDIDTDIDTPDDDDDDDPPDDDDDDDDDDVVVVVVVCVVVVHDPPIDMDMDGDDD

InterPro domains:
  IPR003097 Sulfite reductase [NADPH] flavoprotein alpha-component-like, FAD-binding [PF00667] (143-208)
  IPR017938 Riboflavin synthase-like beta-barrel [SSF63380] (139-210)
  IPR029039 Flavoprotein-like superfamily [G3DSA:3.40.50.360] (16-76)
  IPR029039 Flavoprotein-like superfamily [SSF52218] (23-72)